Protein AF-A0A6A4ZE75-F1 (afdb_monomer_lite)

pLDDT: mean 95.1, std 6.64, range [57.0, 98.88]

Organism: Aphanomyces astaci (NCBI:txid112090)

Foldseek 3Di:
DCVVVVPAADEQFAAQPPWDWFAAPNDIDTWTADGSFAPQVCVVPNDDDPDPQRYEYAYEDEFCQAPDIQQQAPGRVVVLHGDDLVSNLRRLLRVSCRRPLVCQPPRHAYEHNEYAHDAPQAPRPVSSRNSSRLSVLVNCLVSQGPYYQYPPQDQLDWTQDRNNDGDTDGGHQAHPVSPHGPVRVVVSCCSNVSRPPDDPDDPPDPPDD

Structure (mmCIF, N/CA/C/O backbone):
data_AF-A0A6A4ZE75-F1
#
_entry.id   AF-A0A6A4ZE75-F1
#
loop_
_atom_site.group_PDB
_atom_site.id
_atom_site.type_symbol
_atom_site.label_atom_id
_atom_site.label_alt_id
_atom_site.label_comp_id
_atom_site.label_asym_id
_atom_site.label_entity_id
_atom_site.label_seq_id
_atom_site.pdbx_PDB_ins_code
_atom_site.Cartn_x
_atom_site.Cartn_y
_atom_site.Cartn_z
_atom_site.occupancy
_atom_site.B_iso_or_equiv
_atom_site.auth_seq_id
_atom_site.auth_comp_id
_atom_site.auth_asym_id
_atom_site.auth_atom_id
_atom_site.pdbx_PDB_model_num
ATOM 1 N N . MET A 1 1 ? -25.696 -3.265 11.794 1.00 80.19 1 MET A N 1
ATOM 2 C CA . MET A 1 1 ? -24.635 -4.294 11.872 1.00 80.19 1 MET A CA 1
ATOM 3 C C . MET A 1 1 ? -24.531 -4.848 13.290 1.00 80.19 1 MET A C 1
ATOM 5 O O . MET A 1 1 ? -25.034 -5.938 13.516 1.00 80.19 1 MET A O 1
ATOM 9 N N . LEU A 1 2 ? -24.019 -4.087 14.264 1.00 89.19 2 LEU A N 1
ATOM 10 C CA . LEU A 1 2 ? -23.781 -4.592 15.630 1.00 89.19 2 LEU A CA 1
ATOM 11 C C . LEU A 1 2 ? -25.046 -4.960 16.428 1.00 89.19 2 LEU A C 1
ATOM 13 O O . LEU A 1 2 ? -24.971 -5.808 17.308 1.00 89.19 2 LEU A O 1
ATOM 17 N N . SER A 1 3 ? -26.208 -4.377 16.108 1.00 89.56 3 SER A N 1
ATOM 18 C CA . SER A 1 3 ? -27.494 -4.756 16.720 1.00 89.56 3 SER A CA 1
ATOM 19 C C . SER A 1 3 ? -27.961 -6.168 16.350 1.00 89.56 3 SER A C 1
ATOM 21 O O . SER A 1 3 ? -28.741 -6.759 17.086 1.00 89.56 3 SER A O 1
ATOM 23 N N . VAL A 1 4 ? -27.491 -6.702 15.218 1.00 92.50 4 VAL A N 1
ATOM 24 C CA . VAL A 1 4 ? -27.825 -8.047 14.721 1.00 92.50 4 VAL A CA 1
ATOM 25 C C . VAL A 1 4 ? -26.650 -9.003 14.936 1.00 92.50 4 VAL A C 1
ATOM 27 O O . VAL A 1 4 ? -26.841 -10.131 15.377 1.00 92.50 4 VAL A O 1
ATOM 30 N N . CYS A 1 5 ? -25.425 -8.533 14.686 1.00 93.06 5 CYS A N 1
ATOM 31 C CA . CYS A 1 5 ? -24.188 -9.299 14.818 1.00 93.06 5 CYS A CA 1
ATOM 32 C C . CYS A 1 5 ? -23.261 -8.648 15.861 1.00 93.06 5 CYS A C 1
ATOM 34 O O . CYS A 1 5 ? -22.268 -8.017 15.493 1.00 93.06 5 CYS A O 1
ATOM 36 N N . PRO A 1 6 ? -23.533 -8.794 17.170 1.00 91.50 6 PRO A N 1
ATOM 37 C CA . PRO A 1 6 ? -22.765 -8.113 18.216 1.00 91.50 6 PRO A CA 1
ATOM 38 C C . PRO A 1 6 ? -21.314 -8.600 18.327 1.00 91.50 6 PRO A C 1
ATOM 40 O O . PRO A 1 6 ? -20.489 -7.938 18.953 1.00 91.50 6 PRO A O 1
ATOM 43 N N . GLN A 1 7 ? -20.974 -9.742 17.723 1.00 94.00 7 GLN A N 1
ATOM 44 C CA . GLN A 1 7 ? -19.611 -10.281 17.699 1.00 94.00 7 GLN A CA 1
ATOM 45 C C . GLN A 1 7 ? -18.737 -9.679 16.591 1.00 94.00 7 GLN A C 1
ATOM 47 O O . GLN A 1 7 ? -17.518 -9.762 16.678 1.00 94.00 7 GLN A O 1
ATOM 52 N N . TRP A 1 8 ? -19.324 -9.029 15.584 1.00 95.25 8 TRP A N 1
ATOM 53 C CA . TRP A 1 8 ? -18.558 -8.429 14.491 1.00 95.25 8 TRP A CA 1
ATOM 54 C C . TRP A 1 8 ? -17.779 -7.194 14.941 1.00 95.25 8 TRP A C 1
ATOM 56 O O . TRP A 1 8 ? -18.054 -6.617 15.996 1.00 95.25 8 TRP A O 1
ATOM 66 N N . VAL A 1 9 ? -16.818 -6.797 14.114 1.00 95.31 9 VAL A N 1
ATOM 67 C CA . VAL A 1 9 ? -16.105 -5.517 14.168 1.00 95.31 9 VAL A CA 1
ATOM 68 C C . VAL A 1 9 ? -16.349 -4.773 12.854 1.00 95.31 9 VAL A C 1
ATOM 70 O O . VAL A 1 9 ? -16.619 -5.395 11.827 1.00 95.31 9 VAL A O 1
ATOM 73 N N . GLY A 1 10 ? -16.314 -3.445 12.887 1.00 96.00 10 GLY A N 1
ATOM 74 C CA . GLY A 1 10 ? -16.427 -2.602 11.703 1.00 96.00 10 GLY A CA 1
ATOM 75 C C . GLY A 1 10 ? -15.047 -2.208 11.198 1.00 96.00 10 GLY A C 1
ATOM 76 O O . GLY A 1 10 ? -14.319 -1.516 11.907 1.00 96.00 10 GLY A O 1
ATOM 77 N N . PHE A 1 11 ? -14.723 -2.636 9.981 1.00 97.50 11 PHE A N 1
ATOM 78 C CA . PHE A 1 11 ? -13.571 -2.154 9.228 1.00 97.50 11 PHE A CA 1
ATOM 79 C C . PHE A 1 11 ? -13.977 -0.872 8.503 1.00 97.50 11 PHE A C 1
ATOM 81 O O . PHE A 1 11 ? -14.991 -0.855 7.804 1.00 97.50 11 PHE A O 1
ATOM 88 N N . VAL A 1 12 ? -13.232 0.206 8.728 1.00 97.62 12 VAL A N 1
ATOM 89 C CA . VAL A 1 12 ? -13.529 1.529 8.179 1.00 97.62 12 VAL A CA 1
ATOM 90 C C . VAL A 1 12 ? -12.346 2.017 7.361 1.00 97.62 12 VAL A C 1
ATOM 92 O O . VAL A 1 12 ? -11.283 2.326 7.902 1.00 97.62 12 VAL A O 1
ATOM 95 N N . GLU A 1 13 ? -12.551 2.069 6.054 1.00 98.44 13 GLU A N 1
ATOM 96 C CA . GLU A 1 13 ? -11.605 2.615 5.089 1.00 98.44 13 GLU A CA 1
ATOM 97 C C . GLU A 1 13 ? -11.571 4.149 5.128 1.00 98.44 13 GLU A C 1
ATOM 99 O O . GLU A 1 13 ? -12.438 4.817 5.701 1.00 98.44 13 GLU A O 1
ATOM 104 N N . GLY A 1 14 ? -10.549 4.713 4.492 1.00 97.38 14 GLY A N 1
ATOM 105 C CA . GLY A 1 14 ? -10.464 6.135 4.198 1.00 97.38 14 GLY A CA 1
ATOM 106 C C . GLY A 1 14 ? -11.184 6.534 2.911 1.00 97.38 14 GLY A C 1
ATOM 107 O O . GLY A 1 14 ? -11.806 5.737 2.214 1.00 97.38 14 GLY A O 1
ATOM 108 N N . ILE A 1 15 ? -11.052 7.805 2.551 1.00 95.62 15 ILE A N 1
ATOM 109 C CA . ILE A 1 15 ? -11.576 8.368 1.301 1.00 95.62 15 ILE A CA 1
ATOM 110 C C . ILE A 1 15 ? -10.441 8.966 0.469 1.00 95.62 15 ILE A C 1
ATOM 112 O O . ILE A 1 15 ? -9.408 9.352 1.003 1.00 95.62 15 ILE A O 1
ATOM 116 N N . ASN A 1 16 ? -10.621 9.104 -0.848 1.00 93.69 16 ASN A N 1
ATOM 117 C CA . ASN A 1 16 ? -9.638 9.826 -1.666 1.00 93.69 16 ASN A CA 1
ATOM 118 C C . ASN A 1 16 ? -9.572 11.313 -1.267 1.00 93.69 16 ASN A C 1
ATOM 120 O O . ASN A 1 16 ? -8.497 11.849 -1.021 1.00 93.69 16 ASN A O 1
ATOM 124 N N . GLY A 1 17 ? -10.733 11.968 -1.160 1.00 79.94 17 GLY A N 1
ATOM 125 C CA . GLY A 1 17 ? -10.847 13.331 -0.632 1.00 79.94 17 GLY A CA 1
ATOM 126 C C . GLY A 1 17 ? -10.176 14.432 -1.468 1.00 79.94 17 GLY A C 1
ATOM 127 O O . GLY A 1 17 ? -10.114 15.565 -1.000 1.00 79.94 17 GLY A O 1
ATOM 128 N N . GLY A 1 18 ? -9.692 14.137 -2.682 1.00 88.75 18 GLY A N 1
ATOM 129 C CA . GLY A 1 18 ? -9.012 15.106 -3.546 1.00 88.75 18 GLY A CA 1
ATOM 130 C C . GLY A 1 18 ? -7.568 15.419 -3.117 1.00 88.75 18 GLY A C 1
ATOM 131 O O . GLY A 1 18 ? -6.972 14.652 -2.356 1.00 88.75 18 GLY A O 1
ATOM 132 N N . PRO A 1 19 ? -6.986 16.529 -3.616 1.00 92.75 19 PRO A N 1
ATOM 133 C CA . PRO A 1 19 ? -5.622 16.923 -3.282 1.00 92.75 19 PRO A CA 1
ATOM 134 C C . PRO A 1 19 ? -5.470 17.190 -1.782 1.00 92.75 19 PRO A C 1
ATOM 136 O O . PRO A 1 19 ? -6.246 17.939 -1.193 1.00 92.75 19 PRO A O 1
ATOM 139 N N . GLN A 1 20 ? -4.435 16.611 -1.190 1.00 95.38 20 GLN A N 1
ATOM 140 C CA . GLN A 1 20 ? -4.024 16.795 0.195 1.00 95.38 20 GLN A CA 1
ATOM 141 C C . GLN A 1 20 ? -2.636 17.420 0.255 1.00 95.38 20 GLN A C 1
ATOM 143 O O . GLN A 1 20 ? -1.852 17.308 -0.688 1.00 95.38 20 GLN A O 1
ATOM 148 N N . THR A 1 21 ? -2.319 18.021 1.401 1.00 95.44 21 THR A N 1
ATOM 149 C CA . THR A 1 21 ? -0.970 18.495 1.715 1.00 95.44 21 THR A CA 1
ATOM 150 C C . THR A 1 21 ? -0.411 17.708 2.893 1.00 95.44 21 THR A C 1
ATOM 152 O O . THR A 1 21 ? -1.128 17.426 3.851 1.00 95.44 21 THR A O 1
ATOM 155 N N . GLY A 1 22 ? 0.874 17.369 2.857 1.00 95.38 22 GLY A N 1
ATOM 156 C CA . GLY A 1 22 ? 1.546 16.702 3.972 1.00 95.38 22 GLY A CA 1
ATOM 157 C C . GLY A 1 22 ? 3.058 16.823 3.897 1.00 95.38 22 GLY A C 1
ATOM 158 O O . GLY A 1 22 ? 3.612 17.211 2.866 1.00 95.38 22 GLY A O 1
ATOM 159 N N . ILE A 1 23 ? 3.716 16.515 5.014 1.00 97.81 23 ILE A N 1
ATOM 160 C CA . ILE A 1 23 ? 5.173 16.525 5.109 1.00 97.81 23 ILE A CA 1
ATOM 161 C C . ILE A 1 23 ? 5.697 15.124 4.804 1.00 97.81 23 ILE A C 1
ATOM 163 O O . ILE A 1 23 ? 5.344 14.178 5.499 1.00 97.81 23 ILE A O 1
ATOM 167 N N . ILE A 1 24 ? 6.516 15.002 3.761 1.00 98.00 24 ILE A N 1
ATOM 168 C CA . ILE A 1 24 ? 7.127 13.745 3.310 1.00 98.00 24 ILE A CA 1
ATOM 169 C C . ILE A 1 24 ? 8.605 14.027 3.013 1.00 98.00 24 ILE A C 1
ATOM 171 O O . ILE A 1 24 ? 8.907 14.932 2.228 1.00 98.00 24 ILE A O 1
ATOM 175 N N . ASP A 1 25 ? 9.533 13.291 3.639 1.00 97.50 25 ASP A N 1
ATOM 176 C CA . ASP A 1 25 ? 10.990 13.498 3.498 1.00 97.50 25 ASP A CA 1
ATOM 177 C C . ASP A 1 25 ? 11.383 14.960 3.794 1.00 97.50 25 ASP A C 1
ATOM 179 O O . ASP A 1 25 ? 12.060 15.639 3.019 1.00 97.50 25 ASP A O 1
ATOM 183 N N . GLY A 1 26 ? 10.843 15.483 4.904 1.00 97.25 26 GLY A N 1
ATOM 184 C CA . GLY A 1 26 ? 11.112 16.833 5.415 1.00 97.25 26 GLY A CA 1
ATOM 185 C C . GLY A 1 26 ? 10.584 17.989 4.555 1.00 97.25 26 GLY A C 1
ATOM 186 O O . GLY A 1 26 ? 10.914 19.145 4.822 1.00 97.25 26 GLY A O 1
ATOM 187 N N . LYS A 1 27 ? 9.780 17.714 3.522 1.00 96.50 27 LYS A N 1
ATOM 188 C CA . LYS A 1 27 ? 9.263 18.720 2.580 1.00 96.50 27 LYS A CA 1
ATOM 189 C C . LYS A 1 27 ? 7.744 18.691 2.524 1.00 96.50 27 LYS A C 1
ATOM 191 O O . LYS A 1 27 ? 7.142 17.655 2.766 1.00 96.50 27 LYS A O 1
ATOM 196 N N . SER A 1 28 ? 7.132 19.823 2.180 1.00 96.94 28 SER A N 1
ATOM 197 C CA . SER A 1 28 ? 5.694 19.895 1.905 1.00 96.94 28 SER A CA 1
ATOM 198 C C . SER A 1 28 ? 5.394 19.375 0.501 1.00 96.94 28 SER A C 1
ATOM 200 O O . SER A 1 28 ? 6.039 19.792 -0.463 1.00 96.94 28 SER A O 1
ATOM 202 N N . TRP A 1 29 ? 4.410 18.487 0.393 1.00 96.06 29 TRP A N 1
ATOM 203 C CA . TRP A 1 29 ? 3.944 17.901 -0.860 1.00 96.06 29 TRP A CA 1
ATOM 204 C C . TRP A 1 29 ? 2.452 18.110 -1.026 1.00 96.06 29 TRP A C 1
ATOM 206 O O . TRP A 1 29 ? 1.710 18.009 -0.053 1.00 96.06 29 TRP A O 1
ATOM 216 N N . VAL A 1 30 ? 2.026 18.305 -2.275 1.00 95.69 30 VAL A N 1
ATOM 217 C CA . VAL A 1 30 ? 0.636 18.093 -2.684 1.00 95.69 30 VAL A CA 1
ATOM 218 C C . VAL A 1 30 ? 0.542 16.695 -3.281 1.00 95.69 30 VAL A C 1
ATOM 220 O O . VAL A 1 30 ? 1.286 16.375 -4.208 1.00 95.69 30 VAL A O 1
ATOM 223 N N . TYR A 1 31 ? -0.346 15.865 -2.748 1.00 94.75 31 TYR A N 1
ATOM 224 C CA . TYR A 1 31 ? -0.542 14.482 -3.178 1.00 94.75 31 TYR A CA 1
ATOM 225 C C . TYR A 1 31 ? -2.027 14.115 -3.166 1.00 94.75 31 TYR A C 1
ATOM 227 O O . TYR A 1 31 ? -2.853 14.861 -2.650 1.00 94.75 31 TYR A O 1
ATOM 235 N N . TYR A 1 32 ? -2.377 12.962 -3.727 1.00 94.81 32 TYR A N 1
ATOM 236 C CA . TYR A 1 32 ? -3.724 12.404 -3.617 1.00 94.81 32 TYR A CA 1
ATOM 237 C C . TYR A 1 32 ? -3.684 11.172 -2.727 1.00 94.81 32 TYR A C 1
ATOM 239 O O . TYR A 1 32 ? -2.778 10.349 -2.858 1.00 94.81 32 TYR A O 1
ATOM 247 N N . ASN A 1 33 ? -4.668 11.026 -1.840 1.00 97.50 33 ASN A N 1
ATOM 248 C CA . ASN A 1 33 ? -4.820 9.774 -1.110 1.00 97.50 33 ASN A CA 1
ATOM 249 C C . ASN A 1 33 ? -5.132 8.639 -2.088 1.00 97.50 33 ASN A C 1
ATOM 251 O O . ASN A 1 33 ? -5.817 8.833 -3.097 1.00 97.50 33 ASN A O 1
ATOM 255 N N . TRP A 1 34 ? -4.733 7.425 -1.738 1.00 98.12 34 TRP A N 1
ATOM 256 C CA . TRP A 1 34 ? -5.309 6.243 -2.364 1.00 98.12 34 TRP A CA 1
ATOM 257 C C . TRP A 1 34 ? -6.820 6.192 -2.110 1.00 98.12 34 TRP A C 1
ATOM 259 O O . TRP A 1 34 ? -7.321 6.729 -1.115 1.00 98.12 34 TRP A O 1
ATOM 269 N N . TRP A 1 35 ? -7.571 5.570 -3.017 1.00 97.81 35 TRP A N 1
ATOM 270 C CA . TRP A 1 35 ? -8.959 5.211 -2.718 1.00 97.81 35 TRP A CA 1
ATOM 271 C C . TRP A 1 35 ? -8.943 4.244 -1.535 1.00 97.81 35 TRP A C 1
ATOM 273 O O . TRP A 1 35 ? -8.129 3.330 -1.532 1.00 97.81 35 TRP A O 1
ATOM 283 N N . GLY A 1 36 ? -9.741 4.515 -0.502 1.00 97.69 36 GLY A N 1
ATOM 284 C CA . GLY A 1 36 ? -9.648 3.795 0.770 1.00 97.69 36 GLY A CA 1
ATOM 285 C C . GLY A 1 36 ? -8.525 4.276 1.703 1.00 97.69 36 GLY A C 1
ATOM 286 O O . GLY A 1 36 ? -8.433 3.805 2.827 1.00 97.69 36 GLY A O 1
ATOM 287 N N . GLY A 1 37 ? -7.662 5.217 1.298 1.00 97.62 37 GLY A N 1
ATOM 288 C CA . GLY A 1 37 ? -6.460 5.595 2.060 1.00 97.62 37 GLY A CA 1
ATOM 289 C C . GLY A 1 37 ? -6.587 6.831 2.959 1.00 97.62 37 GLY A C 1
ATOM 290 O O . GLY A 1 37 ? -5.922 6.909 3.983 1.00 97.62 37 GLY A O 1
ATOM 291 N N . GLY A 1 38 ? -7.411 7.824 2.619 1.00 97.31 38 GLY A N 1
ATOM 292 C CA . GLY A 1 38 ? -7.421 9.098 3.353 1.00 97.31 38 GLY A CA 1
ATOM 293 C C . GLY A 1 38 ? -8.217 9.049 4.653 1.00 97.31 38 GLY A C 1
ATOM 294 O O . GLY A 1 38 ? -9.448 9.088 4.622 1.00 97.31 38 GLY A O 1
ATOM 295 N N . LEU A 1 39 ? -7.520 9.010 5.791 1.00 97.12 39 LEU A N 1
ATOM 296 C CA . LEU A 1 39 ? -8.105 9.009 7.137 1.00 97.12 39 LEU A CA 1
ATOM 297 C C . LEU A 1 39 ? -7.741 10.260 7.951 1.00 97.12 39 LEU A C 1
ATOM 299 O O . LEU A 1 39 ? -8.001 10.304 9.150 1.00 97.12 39 LEU A O 1
ATOM 303 N N . GLN A 1 40 ? -7.208 11.314 7.326 1.00 95.06 40 GLN A N 1
ATOM 304 C CA . GLN A 1 40 ? -6.814 12.560 8.003 1.00 95.06 40 GLN A CA 1
ATOM 305 C C . GLN A 1 40 ? -7.940 13.168 8.856 1.00 95.06 40 GLN A C 1
ATOM 307 O O . GLN A 1 40 ? -7.694 13.666 9.952 1.00 95.06 40 GLN A O 1
ATOM 312 N N . GLY A 1 41 ? -9.193 13.077 8.395 1.00 94.12 41 GLY A N 1
ATOM 313 C CA . GLY A 1 41 ? -10.359 13.556 9.147 1.00 94.12 41 GLY A CA 1
ATOM 314 C C . GLY A 1 41 ? -10.579 12.835 10.483 1.00 94.12 41 GLY A C 1
ATOM 315 O O . GLY A 1 41 ? -11.091 13.439 11.423 1.00 94.12 41 GLY A O 1
ATOM 316 N N . ALA A 1 42 ? -10.131 11.583 10.611 1.00 94.69 42 ALA A N 1
ATOM 317 C CA . ALA A 1 42 ? -10.230 10.822 11.854 1.00 94.69 42 ALA A CA 1
ATOM 318 C C . ALA A 1 42 ? -9.318 11.366 12.967 1.00 94.69 42 ALA A C 1
ATOM 320 O O . ALA A 1 42 ? -9.556 11.069 14.134 1.00 94.69 42 ALA A O 1
ATOM 321 N N . ALA A 1 43 ? -8.321 12.201 12.634 1.00 90.75 43 ALA A N 1
ATOM 322 C CA . ALA A 1 43 ? -7.491 12.891 13.624 1.00 90.75 43 ALA A CA 1
ATOM 323 C C . ALA A 1 43 ? -8.295 13.882 14.480 1.00 90.75 43 ALA A C 1
ATOM 325 O O . ALA A 1 43 ? -7.971 14.104 15.643 1.00 90.75 43 ALA A O 1
ATOM 326 N N . THR A 1 44 ? -9.325 14.505 13.899 1.00 92.00 44 THR A N 1
ATOM 327 C CA . THR A 1 44 ? -10.150 15.522 14.572 1.00 92.00 44 THR A CA 1
ATOM 328 C C . THR A 1 44 ? -11.555 15.025 14.879 1.00 92.00 44 THR A C 1
ATOM 330 O O . THR A 1 44 ? -12.187 15.507 15.817 1.00 92.00 44 THR A O 1
ATOM 333 N N . LYS A 1 45 ? -12.049 14.057 14.104 1.00 93.19 45 LYS A N 1
ATOM 334 C CA . LYS A 1 45 ? -13.354 13.433 14.288 1.00 93.19 45 LYS A CA 1
ATOM 335 C C . LYS A 1 45 ? -13.247 11.933 14.038 1.00 93.19 45 LYS A C 1
ATOM 337 O O . LYS A 1 45 ? -13.494 11.459 12.929 1.00 93.19 45 LYS A O 1
ATOM 342 N N . ALA A 1 46 ? -12.863 11.202 15.081 1.00 90.62 46 ALA A N 1
ATOM 343 C CA . ALA A 1 46 ? -12.793 9.749 15.045 1.00 90.62 46 ALA A CA 1
ATOM 344 C C . ALA A 1 46 ? -14.166 9.134 14.735 1.00 90.62 46 ALA A C 1
ATOM 346 O O . ALA A 1 46 ? -15.217 9.692 15.062 1.00 90.62 46 ALA A O 1
ATOM 347 N N . VAL A 1 47 ? -14.152 7.968 14.094 1.00 92.31 47 VAL A N 1
ATOM 348 C CA . VAL A 1 47 ? -15.360 7.162 13.924 1.00 92.31 47 VAL A CA 1
ATOM 349 C C . VAL A 1 47 ? -15.712 6.537 15.266 1.00 92.31 47 VAL A C 1
ATOM 351 O O . VAL A 1 47 ? -14.845 6.018 15.961 1.00 92.31 47 VAL A O 1
ATOM 354 N N . GLU A 1 48 ? -16.988 6.567 15.629 1.00 90.25 48 GLU A N 1
ATOM 355 C CA . GLU A 1 48 ? -17.466 6.015 16.891 1.00 90.25 48 GLU A CA 1
ATOM 356 C C . GLU A 1 48 ? -18.575 5.000 16.630 1.00 90.25 48 GLU A C 1
ATOM 358 O O . GLU A 1 48 ? -19.489 5.220 15.830 1.00 90.25 48 GLU A O 1
ATOM 363 N N . PHE A 1 49 ? -18.499 3.873 17.330 1.00 90.62 49 PHE A N 1
ATOM 364 C CA . PHE A 1 49 ? -19.589 2.915 17.417 1.00 90.62 49 PHE A CA 1
ATOM 365 C C . PHE A 1 49 ? -20.178 2.955 18.822 1.00 90.62 49 PHE A C 1
ATOM 367 O O . PHE A 1 49 ? -19.456 3.084 19.805 1.00 90.62 49 PHE A O 1
ATOM 374 N N . ASN A 1 50 ? -21.491 2.738 18.928 1.00 89.69 50 ASN A N 1
ATOM 375 C CA . ASN A 1 50 ? -22.198 2.694 20.216 1.00 89.69 50 ASN A CA 1
ATOM 376 C C . ASN A 1 50 ? -21.757 1.528 21.125 1.00 89.69 50 ASN A C 1
ATOM 378 O O . ASN A 1 50 ? -22.197 1.438 22.267 1.00 89.69 50 ASN A O 1
ATOM 382 N N . VAL A 1 51 ? -20.934 0.608 20.611 1.00 90.38 51 VAL A N 1
ATOM 383 C CA . VAL A 1 51 ? -20.331 -0.491 21.368 1.00 90.38 51 VAL A CA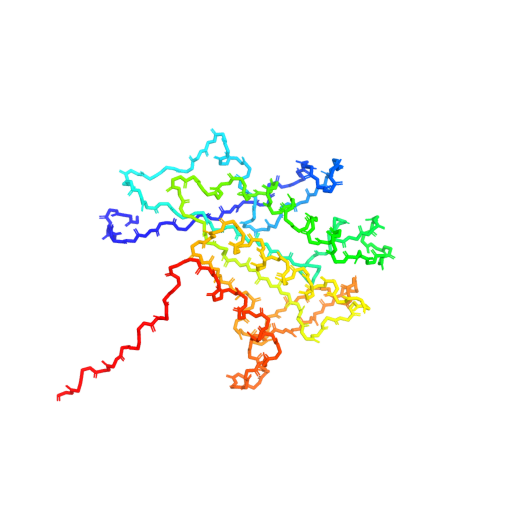 1
ATOM 384 C C . VAL A 1 51 ? -18.812 -0.293 21.339 1.00 90.38 51 VAL A C 1
ATOM 386 O O . VAL A 1 51 ? -18.251 -0.189 20.242 1.00 90.38 51 VAL A O 1
ATOM 389 N N . PRO A 1 52 ? -18.138 -0.257 22.502 1.00 90.06 52 PRO A N 1
ATOM 390 C CA . PRO A 1 52 ? -16.698 -0.042 22.566 1.00 90.06 52 PRO A CA 1
ATOM 391 C C . PRO A 1 52 ? -15.921 -1.189 21.904 1.00 90.06 52 PRO A C 1
ATOM 393 O O . PRO A 1 52 ? -16.411 -2.315 21.795 1.00 90.06 52 PRO A O 1
ATOM 396 N N . HIS A 1 53 ? -14.690 -0.899 21.476 1.00 91.38 53 HIS A N 1
ATOM 397 C CA . HIS A 1 53 ? -13.748 -1.872 20.895 1.00 91.38 53 HIS A CA 1
ATOM 398 C C . HIS A 1 53 ? -14.260 -2.592 19.635 1.00 91.38 53 HIS A C 1
ATOM 400 O O . HIS A 1 53 ? -13.894 -3.735 19.361 1.00 91.38 53 HIS A O 1
ATOM 406 N N . LYS A 1 54 ? -15.125 -1.929 18.857 1.00 94.62 54 LYS A N 1
ATOM 407 C CA . LYS A 1 54 ? -15.655 -2.457 17.590 1.00 94.62 54 LYS A CA 1
ATOM 408 C C . LYS A 1 54 ? -15.059 -1.826 16.340 1.00 94.62 54 LYS A C 1
ATOM 410 O O . LYS A 1 54 ? -15.404 -2.266 15.249 1.00 94.62 54 LYS A O 1
ATOM 415 N N . LEU A 1 55 ? -14.205 -0.817 16.483 1.00 95.50 55 LEU A N 1
ATOM 416 C CA . LEU A 1 55 ? -13.609 -0.098 15.364 1.00 95.50 55 LEU A CA 1
ATOM 417 C C . LEU A 1 55 ? -12.254 -0.679 14.970 1.00 95.50 55 LEU A C 1
ATOM 419 O O . LEU A 1 55 ? -11.369 -0.838 15.812 1.00 95.50 55 LEU A O 1
ATOM 423 N N . VAL A 1 56 ? -12.099 -0.917 13.671 1.00 97.06 56 VAL A N 1
ATOM 424 C CA . VAL A 1 56 ? -10.826 -1.172 13.006 1.00 97.06 56 VAL A CA 1
ATOM 425 C C . VAL A 1 56 ? -10.702 -0.172 11.863 1.00 97.06 56 VAL A C 1
ATOM 427 O O . VAL A 1 56 ? -11.563 -0.133 10.986 1.00 97.06 56 VAL A O 1
ATOM 430 N N . TYR A 1 57 ? -9.649 0.637 11.851 1.00 98.19 57 TYR A N 1
ATOM 431 C CA . TYR A 1 57 ? -9.327 1.440 10.673 1.00 98.19 57 TYR A CA 1
ATOM 432 C C . TYR A 1 57 ? -8.604 0.564 9.656 1.00 98.19 57 TYR A C 1
ATOM 434 O O . TYR A 1 57 ? -7.670 -0.164 10.011 1.00 98.19 57 TYR A O 1
ATOM 442 N N . SER A 1 58 ? -9.042 0.634 8.399 1.00 98.50 58 SER A N 1
ATOM 443 C CA . SER A 1 58 ? -8.526 -0.221 7.338 1.00 98.50 58 SER A CA 1
ATOM 444 C C . SER A 1 58 ? -8.152 0.547 6.076 1.00 98.50 58 SER A C 1
ATOM 446 O O . SER A 1 58 ? -8.857 0.473 5.079 1.00 98.50 58 SER A O 1
ATOM 448 N N . PRO A 1 59 ? -7.070 1.345 6.111 1.00 98.56 59 PRO A N 1
ATOM 449 C CA . PRO A 1 59 ? -6.671 2.130 4.955 1.00 98.56 59 PRO A CA 1
ATOM 450 C C . PRO A 1 59 ? -6.114 1.251 3.834 1.00 98.56 59 PRO A C 1
ATOM 452 O O . PRO A 1 59 ? -5.591 0.168 4.098 1.00 98.56 59 PRO A O 1
ATOM 455 N N . HIS A 1 60 ? -6.162 1.752 2.602 1.00 98.75 60 HIS A N 1
ATOM 456 C CA . HIS A 1 60 ? -5.450 1.176 1.458 1.00 98.75 60 HIS A CA 1
ATOM 457 C C . HIS A 1 60 ? -4.191 1.993 1.146 1.00 98.75 60 HIS A C 1
ATOM 459 O O . HIS A 1 60 ? -4.180 3.222 1.289 1.00 98.75 60 HIS A O 1
ATOM 465 N N . TYR A 1 61 ? -3.131 1.329 0.684 1.00 98.75 61 TYR A N 1
ATOM 466 C CA . TYR A 1 61 ? -1.919 1.994 0.212 1.00 98.75 61 TYR A CA 1
ATOM 467 C C . TYR A 1 61 ? -1.241 1.204 -0.904 1.00 98.75 61 TYR A C 1
ATOM 469 O O . TYR A 1 61 ? -0.932 0.027 -0.752 1.00 98.75 61 TYR A O 1
ATOM 477 N N . TYR A 1 62 ? -0.942 1.870 -2.014 1.00 98.62 62 TYR A N 1
ATOM 478 C CA . TYR A 1 62 ? -0.450 1.219 -3.225 1.00 98.62 62 TYR A CA 1
ATOM 479 C C . TYR A 1 62 ? 0.898 1.767 -3.702 1.00 98.62 62 TYR A C 1
ATOM 481 O O . TYR A 1 62 ? 1.531 2.616 -3.075 1.00 98.62 62 TYR A O 1
ATOM 489 N N . THR A 1 63 ? 1.354 1.216 -4.820 1.00 98.69 63 THR A N 1
ATOM 490 C CA . THR A 1 63 ? 2.631 1.496 -5.477 1.00 98.69 63 THR A CA 1
ATOM 491 C C . THR A 1 63 ? 2.411 2.226 -6.806 1.00 98.69 63 THR A C 1
ATOM 493 O O . THR A 1 63 ? 1.270 2.391 -7.252 1.00 98.69 63 THR A O 1
ATOM 496 N N . THR A 1 64 ? 3.498 2.604 -7.491 1.00 98.44 64 THR A N 1
ATOM 497 C CA . THR A 1 64 ? 3.441 3.156 -8.859 1.00 98.44 64 THR A CA 1
ATOM 498 C C . THR A 1 64 ? 2.592 2.306 -9.803 1.00 98.44 64 THR A C 1
ATOM 500 O O . THR A 1 64 ? 1.906 2.878 -10.644 1.00 98.44 64 THR A O 1
ATOM 503 N N . ALA A 1 65 ? 2.591 0.976 -9.653 1.00 98.62 65 ALA A N 1
ATOM 504 C CA . ALA A 1 65 ? 1.855 0.080 -10.541 1.00 98.62 65 ALA A CA 1
ATOM 505 C C . ALA A 1 65 ? 0.353 0.403 -10.624 1.00 98.62 65 ALA A C 1
ATOM 507 O O . ALA A 1 65 ? -0.243 0.262 -11.690 1.00 98.62 65 ALA A O 1
ATOM 508 N N . VAL A 1 66 ? -0.253 0.890 -9.536 1.00 98.38 66 VAL A N 1
ATOM 509 C CA . VAL A 1 66 ? -1.644 1.374 -9.540 1.00 98.38 66 VAL A CA 1
ATOM 510 C C . VAL A 1 66 ? -1.720 2.801 -10.076 1.00 98.38 66 VAL A C 1
ATOM 512 O O . VAL A 1 66 ? -2.499 3.097 -10.979 1.00 98.38 66 VAL A O 1
ATOM 515 N N . SER A 1 67 ? -0.906 3.701 -9.525 1.00 97.38 67 SER A N 1
ATOM 516 C CA . SER A 1 67 ? -0.796 5.079 -10.002 1.00 97.38 67 SER A CA 1
ATOM 517 C C . SER A 1 67 ? 0.550 5.675 -9.586 1.00 97.38 67 SER A C 1
ATOM 519 O O . SER A 1 67 ? 0.865 5.675 -8.393 1.00 97.38 67 SER A O 1
ATOM 521 N N . PRO A 1 68 ? 1.332 6.262 -10.508 1.00 97.44 68 PRO A N 1
ATOM 522 C CA . PRO A 1 68 ? 2.536 6.994 -10.161 1.00 97.44 68 PRO A CA 1
ATOM 523 C C . PRO A 1 68 ? 2.209 8.182 -9.257 1.00 97.44 68 PRO A C 1
ATOM 525 O O . PRO A 1 68 ? 1.258 8.929 -9.499 1.00 97.44 68 PRO A O 1
ATOM 528 N N . GLN A 1 69 ? 3.022 8.366 -8.225 1.00 96.62 69 GLN A N 1
ATOM 529 C CA . GLN A 1 69 ? 2.948 9.496 -7.305 1.00 96.62 69 GLN A CA 1
ATOM 530 C C . GLN A 1 69 ? 4.336 10.127 -7.217 1.00 96.62 69 GLN A C 1
ATOM 532 O O . GLN A 1 69 ? 5.332 9.412 -7.105 1.00 96.62 69 GLN A O 1
ATOM 537 N N . ASP A 1 70 ? 4.419 11.461 -7.253 1.00 97.06 70 ASP A N 1
ATOM 538 C CA . ASP A 1 70 ? 5.710 12.169 -7.299 1.00 97.06 70 ASP A CA 1
ATOM 539 C C . ASP A 1 70 ? 6.608 11.826 -6.098 1.00 97.06 70 ASP A C 1
ATOM 541 O O . ASP A 1 70 ? 7.830 11.764 -6.222 1.00 97.06 70 ASP A O 1
ATOM 545 N N . TYR A 1 71 ? 6.021 11.542 -4.932 1.00 97.50 71 TYR A N 1
ATOM 546 C CA . TYR A 1 71 ? 6.795 11.200 -3.743 1.00 97.50 71 TYR A CA 1
ATOM 547 C C . TYR A 1 71 ? 7.554 9.865 -3.867 1.00 97.50 71 TYR A C 1
ATOM 549 O O . TYR A 1 71 ? 8.478 9.652 -3.090 1.00 97.50 71 TYR A O 1
ATOM 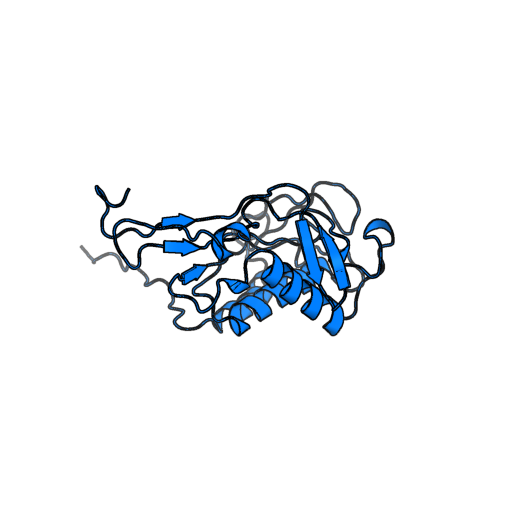557 N N . PHE A 1 72 ? 7.281 9.005 -4.853 1.00 98.19 72 PHE A N 1
ATOM 558 C CA . PHE A 1 72 ? 8.099 7.808 -5.108 1.00 98.19 72 PHE A CA 1
ATOM 559 C C . PHE A 1 72 ? 9.402 8.084 -5.880 1.00 98.19 72 PHE A C 1
ATOM 561 O O . PHE A 1 72 ? 10.253 7.201 -5.963 1.00 98.19 72 PHE A O 1
ATOM 568 N N . TYR A 1 73 ? 9.598 9.299 -6.406 1.00 98.38 73 TYR A N 1
ATOM 569 C CA . TYR A 1 73 ? 10.695 9.625 -7.326 1.00 98.38 73 TYR A CA 1
ATOM 570 C C . TYR A 1 73 ? 11.476 10.866 -6.898 1.00 98.38 73 TYR A C 1
ATOM 572 O O . TYR A 1 73 ? 10.987 11.718 -6.152 1.00 98.38 73 TYR A O 1
ATOM 580 N N . ASP A 1 74 ? 12.707 11.018 -7.382 1.00 97.38 74 ASP A N 1
ATOM 581 C CA . ASP A 1 74 ? 13.456 12.260 -7.195 1.00 97.38 74 ASP A CA 1
ATOM 582 C C . ASP A 1 74 ? 12.992 13.332 -8.190 1.00 97.38 74 ASP A C 1
ATOM 584 O O . ASP A 1 74 ? 13.539 13.505 -9.276 1.00 97.38 74 ASP A O 1
ATOM 588 N N . GLY A 1 75 ? 11.921 14.035 -7.822 1.00 95.00 75 GLY A N 1
ATOM 589 C CA . GLY A 1 75 ? 11.264 15.028 -8.666 1.00 95.00 75 GLY A CA 1
ATOM 590 C C . GLY A 1 75 ? 9.905 14.535 -9.151 1.00 95.00 75 GLY A C 1
ATOM 591 O O . GLY A 1 75 ? 9.175 13.885 -8.409 1.00 95.00 75 GLY A O 1
ATOM 592 N N . LYS A 1 76 ? 9.538 14.895 -10.382 1.00 96.06 76 LYS A N 1
ATOM 593 C CA . LYS A 1 76 ? 8.280 14.462 -10.999 1.00 96.06 76 LYS A CA 1
ATOM 594 C C . LYS A 1 76 ? 8.384 13.014 -11.461 1.00 96.06 76 LYS A C 1
ATOM 596 O O . LYS A 1 76 ? 9.399 12.648 -12.052 1.00 96.06 76 LYS A O 1
ATOM 601 N N . TRP A 1 77 ? 7.345 12.208 -11.237 1.00 96.81 77 TRP A N 1
ATOM 602 C CA . TRP A 1 77 ? 7.384 10.771 -11.553 1.00 96.81 77 TRP A CA 1
ATOM 603 C C . TRP A 1 77 ? 7.696 10.485 -13.027 1.00 96.81 77 TRP A C 1
ATOM 605 O O . TRP A 1 77 ? 8.366 9.506 -13.345 1.00 96.81 77 TRP A O 1
ATOM 615 N N . GLN A 1 78 ? 7.291 11.381 -13.932 1.00 97.31 78 GLN A N 1
ATOM 616 C CA . GLN A 1 78 ? 7.551 11.275 -15.370 1.00 97.31 78 GLN A CA 1
ATOM 617 C C . GLN A 1 78 ? 9.048 11.294 -15.716 1.00 97.31 78 GLN A C 1
ATOM 619 O O . GLN A 1 78 ? 9.425 10.841 -16.793 1.00 97.31 78 GLN A O 1
ATOM 624 N N . LEU A 1 79 ? 9.900 11.821 -14.829 1.00 97.19 79 LEU A N 1
ATOM 625 C CA . LEU A 1 79 ? 11.350 11.856 -15.026 1.00 97.19 79 LEU A CA 1
ATOM 626 C C . LEU A 1 79 ? 12.023 10.512 -14.723 1.00 97.19 79 LEU A C 1
ATOM 628 O O . LEU A 1 79 ? 13.181 10.339 -15.088 1.00 97.19 79 LEU A O 1
ATOM 632 N N . MET A 1 80 ? 11.326 9.572 -14.071 1.00 96.62 80 MET A N 1
ATOM 633 C CA . MET A 1 80 ? 11.834 8.224 -13.782 1.00 96.62 80 MET A CA 1
ATOM 634 C C . MET A 1 80 ? 13.165 8.176 -13.027 1.00 96.62 80 MET A C 1
ATOM 636 O O . MET A 1 80 ? 13.959 7.249 -13.186 1.00 96.62 80 MET A O 1
ATOM 640 N N . VAL A 1 81 ? 13.403 9.161 -12.164 1.00 98.38 81 VAL A N 1
ATOM 641 C CA . VAL A 1 81 ? 14.578 9.167 -11.293 1.00 98.38 81 VAL A CA 1
ATOM 642 C C . VAL A 1 81 ? 14.234 8.410 -10.015 1.00 98.38 81 VAL A C 1
ATOM 644 O O . VAL A 1 81 ? 13.563 8.936 -9.126 1.00 98.38 81 VAL A O 1
ATOM 647 N N . GLU A 1 82 ? 14.644 7.146 -9.947 1.00 98.69 82 GLU A N 1
ATOM 648 C CA . GLU A 1 82 ? 14.399 6.295 -8.784 1.00 98.69 82 GLU A CA 1
ATOM 649 C C . GLU A 1 82 ? 15.222 6.726 -7.565 1.00 98.69 82 GLU A C 1
ATOM 651 O O . GLU A 1 82 ? 16.370 7.158 -7.669 1.00 98.69 82 GLU A O 1
ATOM 656 N N . LEU A 1 83 ? 14.626 6.581 -6.383 1.00 98.69 83 LEU A N 1
ATOM 657 C CA . LEU A 1 83 ? 15.251 6.921 -5.109 1.00 98.69 83 LEU A CA 1
ATOM 658 C C . LEU A 1 83 ? 16.134 5.777 -4.583 1.00 98.69 83 LEU A C 1
ATOM 660 O O . LEU A 1 83 ? 15.896 4.597 -4.867 1.00 98.69 83 LEU A O 1
ATOM 664 N N . SER A 1 84 ? 17.110 6.126 -3.738 1.00 98.69 84 SER A N 1
ATOM 665 C CA . SER A 1 84 ? 17.793 5.154 -2.876 1.00 98.69 84 SER A CA 1
ATOM 666 C C . SER A 1 84 ? 16.820 4.538 -1.865 1.00 98.69 84 SER A C 1
ATOM 668 O O . SER A 1 84 ? 15.793 5.139 -1.544 1.00 98.69 84 SER A O 1
ATOM 670 N N . ASP A 1 85 ? 17.164 3.366 -1.329 1.00 98.81 85 ASP A N 1
ATOM 671 C CA . ASP A 1 85 ? 16.329 2.652 -0.352 1.00 98.81 85 ASP A CA 1
ATOM 672 C C . ASP A 1 85 ? 15.980 3.516 0.859 1.00 98.81 85 ASP A C 1
ATOM 674 O O . ASP A 1 85 ? 14.815 3.606 1.227 1.00 98.81 85 ASP A O 1
ATOM 678 N N . ASP A 1 86 ? 16.955 4.216 1.443 1.00 98.56 86 ASP A N 1
ATOM 679 C CA . ASP A 1 86 ? 16.718 5.041 2.633 1.00 98.56 86 ASP A CA 1
ATOM 680 C C . ASP A 1 86 ? 15.725 6.174 2.375 1.00 98.56 86 ASP A C 1
ATOM 682 O O . ASP A 1 86 ? 14.847 6.442 3.202 1.00 98.56 86 ASP A O 1
ATOM 686 N N . ARG A 1 87 ? 15.814 6.809 1.201 1.00 98.56 87 ARG A N 1
ATOM 687 C CA . ARG A 1 87 ? 14.885 7.874 0.819 1.00 98.56 87 ARG A CA 1
ATOM 688 C C . ARG A 1 87 ? 13.509 7.317 0.479 1.00 98.56 87 ARG A C 1
ATOM 690 O O . ARG A 1 87 ? 12.521 7.855 0.967 1.00 98.56 87 ARG A O 1
ATOM 697 N N . LEU A 1 88 ? 13.426 6.248 -0.317 1.00 98.88 88 LEU A N 1
ATOM 698 C CA . LEU A 1 88 ? 12.145 5.636 -0.674 1.00 98.88 88 LEU A CA 1
ATOM 699 C C . LEU A 1 88 ? 11.424 5.111 0.574 1.00 98.88 88 LEU A C 1
ATOM 701 O O . LEU A 1 88 ? 10.255 5.428 0.766 1.00 98.88 88 LEU A O 1
ATOM 705 N N . ARG A 1 89 ? 12.131 4.409 1.468 1.00 98.88 89 ARG A N 1
ATOM 706 C CA . ARG A 1 89 ? 11.603 3.927 2.752 1.00 98.88 89 ARG A CA 1
ATOM 707 C C . ARG A 1 89 ? 11.041 5.066 3.597 1.00 98.88 89 ARG A C 1
ATOM 709 O O . ARG A 1 89 ? 9.921 4.963 4.089 1.00 98.88 89 ARG A O 1
ATOM 716 N N . THR A 1 90 ? 11.793 6.161 3.729 1.00 98.75 90 THR A N 1
ATOM 717 C CA . THR A 1 90 ? 11.343 7.358 4.460 1.00 98.75 90 THR A CA 1
ATOM 718 C C . THR A 1 90 ? 10.072 7.929 3.838 1.00 98.75 90 THR A C 1
ATOM 720 O O . THR A 1 90 ? 9.100 8.178 4.542 1.00 98.75 90 THR A O 1
ATOM 723 N N . ARG A 1 91 ? 10.026 8.073 2.510 1.00 98.75 91 ARG A N 1
ATOM 724 C CA . ARG A 1 91 ? 8.860 8.645 1.828 1.00 98.75 91 ARG A CA 1
ATOM 725 C C . ARG A 1 91 ? 7.624 7.755 1.875 1.00 98.75 91 ARG A C 1
ATOM 727 O O . ARG A 1 91 ? 6.515 8.275 1.983 1.00 98.75 91 ARG A O 1
ATOM 734 N N . VAL A 1 92 ? 7.794 6.436 1.828 1.00 98.81 92 VAL A N 1
ATOM 735 C CA . VAL A 1 92 ? 6.700 5.480 2.046 1.00 98.81 92 VAL A CA 1
ATOM 736 C C . VAL A 1 92 ? 6.154 5.633 3.464 1.00 98.81 92 VAL A C 1
ATOM 738 O O . VAL A 1 92 ? 4.965 5.893 3.622 1.00 98.81 92 VAL A O 1
ATOM 741 N N . ALA A 1 93 ? 7.016 5.582 4.482 1.00 98.75 93 ALA A N 1
ATOM 742 C CA . ALA A 1 93 ? 6.601 5.726 5.875 1.00 98.75 93 ALA A CA 1
ATOM 743 C C . ALA A 1 93 ? 5.910 7.075 6.152 1.00 98.75 93 ALA A C 1
ATOM 745 O O . ALA A 1 93 ? 4.831 7.099 6.746 1.00 98.75 93 ALA A O 1
ATOM 746 N N . ASP A 1 94 ? 6.484 8.187 5.689 1.00 98.75 94 ASP A N 1
ATOM 747 C CA . ASP A 1 94 ? 5.934 9.527 5.915 1.00 98.75 94 ASP A CA 1
ATOM 748 C C . ASP A 1 94 ? 4.609 9.739 5.175 1.00 98.75 94 ASP A C 1
ATOM 750 O O . ASP A 1 94 ? 3.679 10.320 5.730 1.00 98.75 94 ASP A O 1
ATOM 754 N N . SER A 1 95 ? 4.486 9.258 3.933 1.00 98.56 95 SER A N 1
ATOM 755 C CA . SER A 1 95 ? 3.227 9.379 3.185 1.00 98.56 95 SER A CA 1
ATOM 756 C C . SER A 1 95 ? 2.124 8.512 3.792 1.00 98.56 95 SER A C 1
ATOM 758 O O . SER A 1 95 ? 1.004 8.993 3.947 1.00 98.56 95 SER A O 1
ATOM 760 N N . MET A 1 96 ? 2.433 7.286 4.234 1.00 98.56 96 MET A N 1
ATOM 761 C CA . MET A 1 96 ? 1.498 6.473 5.020 1.00 98.56 96 MET A CA 1
ATOM 762 C C . MET A 1 96 ? 1.092 7.196 6.307 1.00 98.56 96 MET A C 1
ATOM 764 O O . MET A 1 96 ? -0.095 7.266 6.626 1.00 98.56 96 MET A O 1
ATOM 768 N N . TYR A 1 97 ? 2.054 7.774 7.035 1.00 98.00 97 TYR A N 1
ATOM 769 C CA . TYR A 1 97 ? 1.781 8.542 8.248 1.00 98.00 97 TYR A CA 1
ATOM 770 C C . TYR A 1 97 ? 0.855 9.722 7.965 1.00 98.00 97 TYR A C 1
ATOM 772 O O . TYR A 1 97 ? -0.160 9.850 8.637 1.00 98.00 97 TYR A O 1
ATOM 780 N N . ALA A 1 98 ? 1.147 10.522 6.938 1.00 97.50 98 ALA A N 1
ATOM 781 C CA . ALA A 1 98 ? 0.345 11.677 6.550 1.00 97.50 98 ALA A CA 1
ATOM 782 C C . ALA A 1 98 ? -1.089 11.309 6.130 1.00 97.50 98 ALA A C 1
ATOM 784 O O . ALA A 1 98 ? -2.002 12.104 6.349 1.00 97.50 98 ALA A O 1
ATOM 785 N N . MET A 1 99 ? -1.299 10.126 5.540 1.00 98.06 99 MET A N 1
ATOM 786 C CA . MET A 1 99 ? -2.624 9.660 5.119 1.00 98.06 99 MET A CA 1
ATOM 787 C C . MET A 1 99 ? -3.449 9.077 6.275 1.00 98.06 99 MET A C 1
ATOM 789 O O . MET A 1 99 ? -4.640 9.368 6.393 1.00 98.06 99 MET A O 1
ATOM 793 N N . PHE A 1 100 ? -2.829 8.246 7.117 1.00 97.69 100 PHE A N 1
ATOM 794 C CA . PHE A 1 100 ? -3.539 7.450 8.128 1.00 97.69 100 PHE A CA 1
ATOM 795 C C . PHE A 1 100 ? -2.672 6.952 9.291 1.00 97.69 100 PHE A C 1
ATOM 797 O O . PHE A 1 100 ? -3.201 6.592 10.341 1.00 97.69 100 PHE A O 1
ATOM 804 N N . GLY A 1 101 ? -1.348 6.872 9.132 1.00 97.06 101 GLY A N 1
ATOM 805 C CA . GLY A 1 101 ? -0.481 6.153 10.069 1.00 97.06 101 GLY A CA 1
ATOM 806 C C . GLY A 1 101 ? -0.407 6.766 11.468 1.00 97.06 101 GLY A C 1
ATOM 807 O O . GLY A 1 101 ? -0.093 6.046 12.411 1.00 97.06 101 GLY A O 1
ATOM 808 N N . PHE A 1 102 ? -0.770 8.043 11.635 1.00 95.75 102 PHE A N 1
ATOM 809 C CA . PHE A 1 102 ? -0.915 8.687 12.9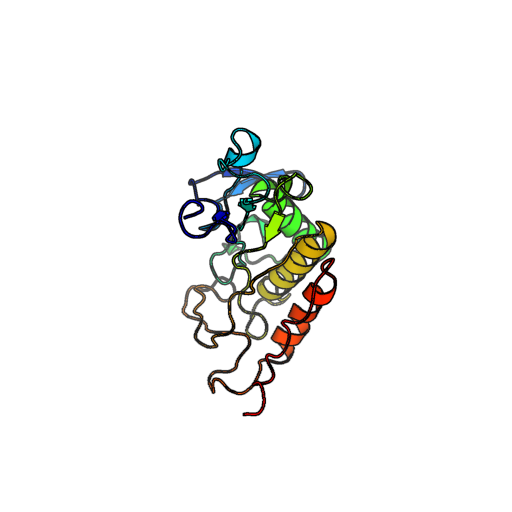48 1.00 95.75 102 PHE A CA 1
ATOM 810 C C . PHE A 1 102 ? -2.009 8.055 13.832 1.00 95.75 102 PHE A C 1
ATOM 812 O O . PHE A 1 102 ? -2.049 8.325 15.030 1.00 95.75 102 PHE A O 1
ATOM 819 N N . LEU A 1 103 ? -2.900 7.231 13.266 1.00 95.81 103 LEU A N 1
ATOM 820 C CA . LEU A 1 103 ? -3.916 6.490 14.021 1.00 95.81 103 LEU A CA 1
ATOM 821 C C . LEU A 1 103 ? -3.358 5.236 14.705 1.00 95.81 103 LEU A C 1
ATOM 823 O O . LEU A 1 103 ? -3.994 4.704 15.615 1.00 95.81 103 LEU A O 1
ATOM 827 N N . ALA A 1 104 ? -2.187 4.750 14.283 1.00 92.69 104 ALA A N 1
ATOM 828 C CA . ALA A 1 104 ? -1.568 3.579 14.887 1.00 92.69 104 ALA A CA 1
ATOM 829 C C . ALA A 1 104 ? -1.139 3.869 16.335 1.00 92.69 104 ALA A C 1
ATOM 831 O O . ALA A 1 104 ? -0.493 4.876 16.614 1.00 92.69 104 ALA A O 1
ATOM 832 N N . GLY A 1 105 ? -1.475 2.958 17.254 1.00 84.44 105 GLY A N 1
ATOM 833 C CA . GLY A 1 105 ? -1.183 3.097 18.685 1.00 84.44 105 GLY A CA 1
ATOM 834 C C . GLY A 1 105 ? -2.272 3.795 19.508 1.00 84.44 105 GLY A C 1
ATOM 835 O O . GLY A 1 105 ? -2.137 3.853 20.728 1.00 84.44 105 GLY A O 1
ATOM 836 N N . ASN A 1 106 ? -3.348 4.271 18.872 1.00 84.38 106 ASN A N 1
ATOM 837 C CA . ASN A 1 106 ? -4.557 4.737 19.559 1.00 84.38 106 ASN A CA 1
ATOM 838 C C . ASN A 1 106 ? -5.475 3.549 19.929 1.00 84.38 106 ASN A C 1
ATOM 840 O O . ASN A 1 106 ? -5.161 2.395 19.643 1.00 84.38 106 ASN A O 1
ATOM 844 N N . ASP A 1 107 ? -6.636 3.823 20.533 1.00 84.56 107 ASP A N 1
ATOM 845 C CA . ASP A 1 107 ? -7.575 2.791 21.019 1.00 84.56 107 ASP A CA 1
ATOM 846 C C . ASP A 1 107 ? -8.153 1.869 19.923 1.00 84.56 107 ASP A C 1
ATOM 848 O O . ASP A 1 107 ? -8.659 0.784 20.227 1.00 84.56 107 ASP A O 1
ATOM 852 N N . ALA A 1 108 ? -8.106 2.281 18.652 1.00 91.31 108 ALA A N 1
ATOM 853 C CA . ALA A 1 108 ? -8.597 1.498 17.520 1.00 91.31 108 ALA A CA 1
ATOM 854 C C . ALA A 1 108 ? -7.478 0.663 16.880 1.00 91.31 108 ALA A C 1
ATOM 856 O O . ALA A 1 108 ? -6.362 1.140 16.671 1.00 91.31 108 ALA A O 1
ATOM 857 N N . ALA A 1 109 ? -7.794 -0.576 16.498 1.00 94.56 109 ALA A N 1
ATOM 858 C CA . ALA A 1 109 ? -6.857 -1.408 15.751 1.00 94.56 109 ALA A CA 1
ATOM 859 C C . ALA A 1 109 ? -6.682 -0.884 14.316 1.00 94.56 109 ALA A C 1
ATOM 861 O O . ALA A 1 109 ? -7.632 -0.405 13.695 1.00 94.56 109 ALA A O 1
ATOM 862 N N . MET A 1 110 ? -5.472 -1.036 13.778 1.00 96.94 110 MET A N 1
ATOM 863 C CA . MET A 1 110 ? -5.151 -0.758 12.377 1.00 96.94 110 MET A CA 1
ATOM 864 C C . MET A 1 110 ? -4.921 -2.074 11.635 1.00 96.94 110 MET A C 1
ATOM 866 O O . MET A 1 110 ? -4.090 -2.879 12.062 1.00 96.94 110 MET A O 1
ATOM 870 N N . VAL A 1 111 ? -5.617 -2.279 10.517 1.00 97.62 111 VAL A N 1
ATOM 871 C CA . VAL A 1 111 ? -5.383 -3.402 9.595 1.00 97.62 111 VAL A CA 1
ATOM 872 C C . VAL A 1 111 ? -5.228 -2.845 8.190 1.00 97.62 111 VAL A C 1
ATOM 874 O O . VAL A 1 111 ? -6.163 -2.242 7.689 1.00 97.62 111 VAL A O 1
ATOM 877 N N . MET A 1 112 ? -4.087 -3.039 7.530 1.00 98.44 112 MET A N 1
ATOM 878 C CA . MET A 1 112 ? -3.939 -2.578 6.141 1.00 98.44 112 MET A CA 1
ATOM 879 C C . MET A 1 112 ? -4.946 -3.318 5.249 1.00 98.44 112 MET A C 1
ATOM 881 O O . MET A 1 112 ? -4.866 -4.540 5.135 1.00 98.44 112 MET A O 1
ATOM 885 N N . GLY A 1 113 ? -5.915 -2.590 4.692 1.00 98.44 113 GLY A N 1
ATOM 886 C CA . GLY A 1 113 ? -7.055 -3.162 3.972 1.00 98.44 113 GLY A CA 1
ATOM 887 C C . GLY A 1 113 ? -6.656 -3.705 2.611 1.00 98.44 113 GLY A C 1
ATOM 888 O O . GLY A 1 113 ? -7.029 -4.817 2.264 1.00 98.44 113 GLY A O 1
ATOM 889 N N . GLU A 1 114 ? -5.814 -2.964 1.895 1.00 98.75 114 GLU A N 1
ATOM 890 C CA . GLU A 1 114 ? -5.195 -3.405 0.650 1.00 98.75 114 GLU A CA 1
ATOM 891 C C . GLU A 1 114 ? -3.817 -2.762 0.512 1.00 98.75 114 GLU A C 1
ATOM 893 O O . GLU A 1 114 ? -3.642 -1.560 0.736 1.00 98.75 114 GLU A O 1
ATOM 898 N N . PHE A 1 115 ? -2.832 -3.562 0.115 1.00 98.75 115 PHE A N 1
ATOM 899 C CA . PHE A 1 115 ? -1.546 -3.061 -0.355 1.00 98.75 115 PHE A CA 1
ATOM 900 C C . PHE A 1 115 ? -0.919 -4.032 -1.347 1.00 98.75 115 PHE A C 1
ATOM 902 O O . PHE A 1 115 ? -1.142 -5.236 -1.263 1.00 98.75 115 PHE A O 1
ATOM 909 N N . GLY A 1 116 ? -0.108 -3.531 -2.272 1.00 96.88 116 GLY A N 1
ATOM 910 C CA . GLY A 1 116 ? 0.536 -4.380 -3.271 1.00 96.88 116 GLY A CA 1
ATOM 911 C C . GLY A 1 116 ? 0.804 -3.660 -4.584 1.00 96.88 116 GLY A C 1
ATOM 912 O O . GLY A 1 116 ? 0.711 -2.434 -4.692 1.00 96.88 116 GLY A O 1
ATOM 913 N N . GLY A 1 117 ? 1.178 -4.439 -5.585 1.00 96.94 117 GLY A N 1
ATOM 914 C CA . GLY A 1 117 ? 1.653 -3.963 -6.873 1.00 96.94 117 GLY A CA 1
ATOM 915 C C . GLY A 1 117 ? 2.288 -5.100 -7.656 1.00 96.94 117 GLY A C 1
ATOM 916 O O . GLY A 1 117 ? 2.203 -6.264 -7.267 1.00 96.94 117 GLY A O 1
ATOM 917 N N . LEU A 1 118 ? 3.001 -4.736 -8.715 1.00 98.62 118 LEU A N 1
ATOM 918 C CA . LEU A 1 118 ? 3.914 -5.657 -9.380 1.00 98.62 118 LEU A CA 1
ATOM 919 C C . LEU A 1 118 ? 5.134 -5.896 -8.483 1.00 98.62 118 LEU A C 1
ATOM 921 O O . LEU A 1 118 ? 5.752 -4.944 -8.002 1.00 98.62 118 LEU A O 1
ATOM 925 N N . TYR A 1 119 ? 5.482 -7.161 -8.272 1.00 98.56 119 TYR A N 1
ATOM 926 C CA . TYR A 1 119 ? 6.565 -7.579 -7.386 1.00 98.56 119 TYR A CA 1
ATOM 927 C C . TYR A 1 119 ? 7.699 -8.238 -8.170 1.00 98.56 119 TYR A C 1
ATOM 929 O O . TYR A 1 119 ? 8.827 -7.747 -8.175 1.00 98.56 119 TYR A O 1
ATOM 937 N N . THR A 1 120 ? 7.415 -9.337 -8.869 1.00 98.12 120 THR A N 1
ATOM 938 C CA . THR A 1 120 ? 8.379 -10.006 -9.757 1.00 98.12 120 THR A CA 1
ATOM 939 C C . THR A 1 120 ? 8.406 -9.396 -11.145 1.00 98.12 120 THR A C 1
ATOM 941 O O . THR A 1 120 ? 9.449 -9.416 -11.796 1.00 98.12 120 THR A O 1
ATOM 944 N N . ASN A 1 121 ? 7.291 -8.796 -11.566 1.0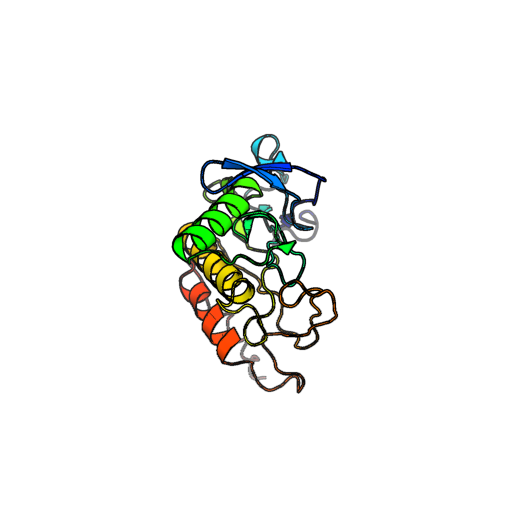0 98.00 121 ASN A N 1
ATOM 945 C CA . ASN A 1 121 ? 7.162 -8.165 -12.872 1.00 98.00 121 ASN A CA 1
ATOM 946 C C . ASN A 1 121 ? 7.553 -6.680 -12.867 1.00 98.00 121 ASN A C 1
ATOM 948 O O . ASN A 1 121 ? 7.379 -6.017 -13.890 1.00 98.00 121 ASN A O 1
ATOM 952 N N . ASP A 1 122 ? 8.067 -6.138 -11.759 1.00 98.62 122 ASP A N 1
ATOM 953 C CA . ASP A 1 122 ? 8.522 -4.747 -11.692 1.00 98.62 122 ASP A CA 1
ATOM 954 C C . ASP A 1 122 ? 9.688 -4.496 -12.663 1.00 98.62 122 ASP A C 1
ATOM 956 O O . ASP A 1 122 ? 10.759 -5.090 -12.540 1.00 98.62 122 ASP A O 1
ATOM 960 N N . LYS A 1 123 ? 9.478 -3.607 -13.641 1.00 98.50 123 LYS A N 1
ATOM 961 C CA . LYS A 1 123 ? 10.482 -3.250 -14.657 1.00 98.50 123 LYS A CA 1
ATOM 962 C C . LYS A 1 123 ? 11.264 -1.984 -14.323 1.00 98.50 123 LYS A C 1
ATOM 964 O O . LYS A 1 123 ? 12.045 -1.523 -15.157 1.00 98.50 123 LYS A O 1
ATOM 969 N N . HIS A 1 124 ? 11.066 -1.397 -13.146 1.00 98.62 124 HIS A N 1
ATOM 970 C CA . HIS A 1 124 ? 11.933 -0.316 -12.695 1.00 98.62 124 HIS A CA 1
ATOM 971 C C . HIS A 1 124 ? 13.382 -0.824 -12.516 1.00 98.62 124 HIS A C 1
ATOM 973 O O . HIS A 1 124 ? 13.567 -1.872 -11.897 1.00 98.62 124 HIS A O 1
ATOM 979 N N . PRO A 1 125 ? 14.417 -0.107 -13.000 1.00 98.31 125 PRO A N 1
ATOM 980 C CA . PRO A 1 125 ? 15.821 -0.498 -12.819 1.00 98.31 125 PRO A CA 1
ATOM 981 C C . PRO A 1 125 ? 16.245 -0.811 -11.375 1.00 98.31 125 PRO A C 1
ATOM 983 O O . PRO A 1 125 ? 16.992 -1.763 -11.155 1.00 98.31 125 PRO A O 1
ATOM 986 N N . LEU A 1 126 ? 15.769 -0.041 -10.394 1.00 98.62 126 LEU A N 1
ATOM 987 C CA . LEU A 1 126 ? 15.988 -0.279 -8.965 1.00 98.62 126 LEU A CA 1
ATOM 988 C C . LEU A 1 126 ? 14.798 -0.979 -8.300 1.00 98.62 126 LEU A C 1
ATOM 990 O O . LEU A 1 126 ? 14.786 -1.115 -7.083 1.00 98.62 126 LEU A O 1
ATOM 994 N N . LEU A 1 127 ? 13.799 -1.439 -9.056 1.00 98.69 127 LEU A N 1
ATOM 995 C CA . LEU A 1 127 ? 12.612 -2.119 -8.534 1.00 98.69 127 LEU A CA 1
ATOM 996 C C . LEU A 1 127 ? 11.788 -1.244 -7.563 1.00 98.69 127 LEU A C 1
ATOM 998 O O . LEU A 1 127 ? 11.393 -1.699 -6.490 1.00 98.69 127 LEU A O 1
ATOM 1002 N N . THR A 1 128 ? 11.572 0.040 -7.882 1.00 98.75 128 THR A N 1
ATOM 1003 C CA . THR A 1 128 ? 10.794 0.967 -7.029 1.00 98.75 128 THR A CA 1
ATOM 1004 C C . THR A 1 128 ? 9.416 0.431 -6.629 1.00 98.75 128 THR A C 1
ATOM 1006 O O . THR A 1 128 ? 9.053 0.578 -5.468 1.00 98.75 128 THR A O 1
ATOM 1009 N N . THR A 1 129 ? 8.665 -0.232 -7.514 1.00 98.69 129 THR A N 1
ATOM 1010 C CA . THR A 1 129 ? 7.328 -0.764 -7.176 1.00 98.69 129 THR A CA 1
ATOM 1011 C C . THR A 1 129 ? 7.437 -1.856 -6.118 1.00 98.69 129 THR A C 1
ATOM 1013 O O . THR A 1 129 ? 6.786 -1.776 -5.075 1.00 98.69 129 THR A O 1
ATOM 1016 N N . ARG A 1 130 ? 8.321 -2.832 -6.345 1.00 98.75 130 ARG A N 1
ATOM 1017 C CA . ARG A 1 130 ? 8.576 -3.921 -5.400 1.00 98.75 130 ARG A CA 1
ATOM 1018 C C . ARG A 1 130 ? 9.089 -3.390 -4.061 1.00 98.75 130 ARG A C 1
ATOM 1020 O O . ARG A 1 130 ? 8.571 -3.762 -3.012 1.00 98.75 130 ARG A O 1
ATOM 1027 N N . ARG A 1 131 ? 10.079 -2.491 -4.091 1.00 98.81 131 ARG A N 1
ATOM 1028 C CA . ARG A 1 131 ? 10.654 -1.885 -2.882 1.00 98.81 131 ARG A CA 1
ATOM 1029 C C . ARG A 1 131 ? 9.620 -1.082 -2.100 1.00 98.81 131 ARG A C 1
ATOM 1031 O O . ARG A 1 131 ? 9.630 -1.128 -0.876 1.00 98.81 131 ARG A O 1
ATOM 1038 N N . THR A 1 132 ? 8.697 -0.382 -2.766 1.00 98.88 132 THR A N 1
ATOM 1039 C CA . THR A 1 132 ? 7.577 0.275 -2.078 1.00 98.88 132 THR A CA 1
ATOM 1040 C C . THR A 1 132 ? 6.732 -0.743 -1.317 1.00 98.88 132 THR A C 1
ATOM 1042 O O . THR A 1 132 ? 6.421 -0.497 -0.155 1.00 98.88 132 THR A O 1
ATOM 1045 N N . THR A 1 133 ? 6.400 -1.893 -1.912 1.00 98.81 133 THR A N 1
ATOM 1046 C CA . THR A 1 133 ? 5.692 -2.974 -1.207 1.00 98.81 133 THR A CA 1
ATOM 1047 C C . THR A 1 133 ? 6.478 -3.477 0.009 1.00 98.81 133 THR A C 1
ATOM 1049 O O . THR A 1 133 ? 5.900 -3.597 1.090 1.00 98.81 133 THR A O 1
ATOM 1052 N N . ASP A 1 134 ? 7.787 -3.698 -0.128 1.00 98.88 134 ASP A N 1
ATOM 1053 C CA . ASP A 1 134 ? 8.648 -4.120 0.985 1.00 98.88 134 ASP A CA 1
ATOM 1054 C C . ASP A 1 134 ? 8.652 -3.072 2.123 1.00 98.88 134 ASP A C 1
ATOM 1056 O O . ASP A 1 134 ? 8.462 -3.406 3.294 1.00 98.88 134 ASP A O 1
ATOM 1060 N N . PHE A 1 135 ? 8.761 -1.779 1.796 1.00 98.88 135 PHE A N 1
ATOM 1061 C CA . PHE A 1 135 ? 8.761 -0.696 2.788 1.00 98.88 135 PHE A CA 1
ATOM 1062 C C . PHE A 1 135 ? 7.390 -0.419 3.415 1.00 98.88 135 PHE A C 1
ATOM 1064 O O . PHE A 1 135 ? 7.326 0.064 4.552 1.00 98.88 135 PHE A O 1
ATOM 1071 N N . VAL A 1 136 ? 6.292 -0.757 2.732 1.00 98.88 136 VAL A N 1
ATOM 1072 C CA . VAL A 1 136 ? 4.968 -0.809 3.366 1.00 98.88 136 VAL A CA 1
ATOM 1073 C C . VAL A 1 136 ? 4.988 -1.876 4.457 1.00 98.88 136 VAL A C 1
ATOM 1075 O O . VAL A 1 136 ? 4.680 -1.552 5.600 1.00 98.88 136 VAL A O 1
ATOM 1078 N N . VAL A 1 137 ? 5.430 -3.105 4.161 1.00 98.81 137 VAL A N 1
ATOM 1079 C CA . VAL A 1 137 ? 5.522 -4.188 5.162 1.00 98.81 137 VAL A CA 1
ATOM 1080 C C . VAL A 1 137 ? 6.397 -3.780 6.352 1.00 98.81 137 VAL A C 1
ATOM 1082 O O . VAL A 1 137 ? 5.971 -3.935 7.499 1.00 98.81 137 VAL A O 1
ATOM 1085 N N . GLU A 1 138 ? 7.568 -3.182 6.108 1.00 98.62 138 GLU A N 1
ATOM 1086 C CA . GLU A 1 138 ? 8.425 -2.644 7.177 1.00 98.62 138 GLU A CA 1
ATOM 1087 C C . GLU A 1 138 ? 7.684 -1.617 8.052 1.00 98.62 138 GLU A C 1
ATOM 1089 O O . GLU A 1 138 ? 7.766 -1.662 9.284 1.00 98.62 138 GLU A O 1
ATOM 1094 N N . SER A 1 139 ? 6.922 -0.711 7.431 1.00 98.50 139 SER A N 1
ATOM 1095 C CA . SER A 1 139 ? 6.155 0.324 8.133 1.00 98.50 139 SER A CA 1
ATOM 1096 C C . SER A 1 139 ? 5.044 -0.274 9.001 1.00 98.50 139 SER A C 1
ATOM 1098 O O . SER A 1 139 ? 4.873 0.144 10.148 1.00 98.50 139 SER A O 1
ATOM 1100 N N . LEU A 1 140 ? 4.334 -1.290 8.497 1.00 98.19 140 LEU A N 1
ATOM 1101 C CA . LEU A 1 140 ? 3.285 -2.003 9.235 1.00 98.19 140 LEU A CA 1
ATOM 1102 C C . LEU A 1 140 ? 3.841 -2.697 10.483 1.00 98.19 140 LEU A C 1
ATOM 1104 O O . LEU A 1 140 ? 3.264 -2.581 11.568 1.00 98.19 140 LEU A O 1
ATOM 1108 N N . VAL A 1 141 ? 4.982 -3.379 10.342 1.00 97.62 141 VAL A N 1
ATOM 1109 C CA . VAL A 1 141 ? 5.665 -4.063 11.450 1.00 97.62 141 VAL A CA 1
ATOM 1110 C C . VAL A 1 141 ? 6.145 -3.056 12.488 1.00 97.62 141 VAL A C 1
ATOM 1112 O O . VAL A 1 141 ? 5.847 -3.202 13.676 1.00 97.62 141 VAL A O 1
ATOM 1115 N N . LYS A 1 142 ? 6.826 -1.989 12.053 1.00 96.88 142 LYS A N 1
ATOM 1116 C CA . LYS A 1 142 ? 7.335 -0.939 12.945 1.00 96.88 142 LYS A CA 1
ATOM 1117 C C . LYS A 1 142 ? 6.214 -0.268 13.741 1.00 96.88 142 LYS A C 1
ATOM 1119 O O . LYS A 1 142 ? 6.379 -0.011 14.932 1.00 96.88 142 LYS A O 1
ATOM 1124 N N . ALA A 1 143 ? 5.079 -0.012 13.096 1.00 96.31 143 ALA A N 1
ATOM 1125 C CA . ALA A 1 143 ? 3.915 0.609 13.715 1.00 96.31 143 ALA A CA 1
ATOM 1126 C C . ALA A 1 143 ? 2.984 -0.387 14.434 1.00 96.31 143 ALA A C 1
ATOM 1128 O O . ALA A 1 143 ? 1.960 0.029 14.971 1.00 96.31 143 ALA A O 1
ATOM 1129 N N . LYS A 1 144 ? 3.340 -1.682 14.485 1.00 96.19 144 LYS A N 1
ATOM 1130 C CA . LYS A 1 144 ? 2.608 -2.736 15.208 1.00 96.19 144 LYS A CA 1
ATOM 1131 C C . LYS A 1 144 ? 1.142 -2.865 14.778 1.00 96.19 144 LYS A C 1
ATOM 1133 O O . LYS A 1 144 ? 0.254 -2.976 15.624 1.00 96.19 144 LYS A O 1
ATOM 1138 N N . TYR A 1 145 ? 0.886 -2.847 13.471 1.00 97.06 145 TYR A N 1
ATOM 1139 C CA . TYR A 1 145 ? -0.463 -3.060 12.938 1.00 97.06 145 TYR A CA 1
ATOM 1140 C C . TYR A 1 145 ? -0.985 -4.448 13.345 1.00 97.06 145 TYR A C 1
ATOM 1142 O O . TYR A 1 145 ? -0.212 -5.383 13.557 1.00 97.06 145 TYR A O 1
ATOM 1150 N N . ALA A 1 146 ? -2.306 -4.589 13.455 1.00 95.50 146 ALA A N 1
ATOM 1151 C CA . ALA A 1 146 ? -2.942 -5.848 13.842 1.00 95.50 146 ALA A CA 1
ATOM 1152 C C . ALA A 1 146 ? -2.965 -6.878 12.699 1.00 95.50 146 ALA A C 1
ATOM 1154 O O . ALA A 1 146 ? -3.130 -8.071 12.945 1.00 95.50 146 ALA A O 1
ATOM 1155 N N . GLY A 1 147 ? -2.814 -6.427 11.453 1.00 95.75 147 GLY A N 1
ATOM 1156 C CA . GLY A 1 147 ? -2.820 -7.283 10.275 1.00 95.75 147 GLY A CA 1
ATOM 1157 C C . GLY A 1 147 ? -2.727 -6.493 8.976 1.00 95.75 147 GLY A C 1
ATOM 1158 O O . GLY A 1 147 ? -2.676 -5.259 8.975 1.00 95.75 147 GLY A O 1
ATOM 1159 N N . ALA A 1 148 ? -2.727 -7.225 7.868 1.00 96.94 148 ALA A N 1
ATOM 1160 C CA . ALA A 1 148 ? -2.754 -6.677 6.522 1.00 96.94 148 ALA A CA 1
ATOM 1161 C C . ALA A 1 148 ? -3.350 -7.690 5.542 1.00 96.94 148 ALA A C 1
ATOM 1163 O O . ALA A 1 148 ? -3.120 -8.892 5.693 1.00 96.94 148 ALA A O 1
ATOM 1164 N N . TYR A 1 149 ? -4.040 -7.203 4.516 1.00 97.62 149 TYR A N 1
ATOM 1165 C CA . TYR A 1 149 ? -4.435 -7.986 3.353 1.00 97.62 149 TYR A CA 1
ATOM 1166 C C . TYR A 1 149 ? -3.651 -7.486 2.141 1.00 97.62 149 TYR A C 1
ATOM 1168 O O . TYR A 1 149 ? -3.798 -6.349 1.696 1.00 97.62 149 TYR A O 1
ATOM 1176 N N . MET A 1 150 ? -2.755 -8.333 1.641 1.00 97.56 150 MET A N 1
ATOM 1177 C CA . MET A 1 150 ? -2.015 -8.041 0.421 1.00 97.56 150 MET A CA 1
ATOM 1178 C C . MET A 1 150 ? -2.948 -8.254 -0.775 1.00 97.56 150 MET A C 1
ATOM 1180 O O . MET A 1 150 ? -3.604 -9.294 -0.877 1.00 97.56 150 MET A O 1
ATOM 1184 N N . TRP A 1 151 ? -3.007 -7.260 -1.657 1.00 98.38 151 TRP A N 1
ATOM 1185 C CA . TRP A 1 151 ? -3.737 -7.298 -2.915 1.00 98.38 151 TRP A CA 1
ATOM 1186 C C . TRP A 1 151 ? -2.808 -7.749 -4.064 1.00 98.38 151 TRP A C 1
ATOM 1188 O O . TRP A 1 151 ? -1.938 -6.983 -4.484 1.00 98.38 151 TRP A O 1
ATOM 1198 N N . SER A 1 152 ? -2.967 -8.958 -4.614 1.00 98.06 152 SER A N 1
ATOM 1199 C CA . SER A 1 152 ? -3.954 -9.970 -4.211 1.00 98.06 152 SER A CA 1
ATOM 1200 C C . SER A 1 152 ? -3.479 -11.412 -4.402 1.00 98.06 152 SER A C 1
ATOM 1202 O O . SER A 1 152 ? -2.410 -11.693 -4.948 1.00 98.06 152 SER A O 1
ATOM 1204 N N . LEU A 1 153 ? -4.299 -12.355 -3.931 1.00 97.75 153 LEU A N 1
ATOM 1205 C CA . LEU A 1 153 ? -4.122 -13.771 -4.241 1.00 97.75 153 LEU A CA 1
ATOM 1206 C C . LEU A 1 153 ? -4.210 -14.036 -5.754 1.00 97.75 153 LEU A C 1
ATOM 1208 O O . LEU A 1 153 ? -3.461 -14.857 -6.280 1.00 97.75 153 LEU A O 1
ATOM 1212 N N . ASN A 1 154 ? -5.124 -13.336 -6.421 1.00 98.44 154 ASN A N 1
ATOM 1213 C CA . ASN A 1 154 ? -5.539 -13.561 -7.794 1.00 98.44 154 ASN A CA 1
ATOM 1214 C C . ASN A 1 154 ? -4.446 -13.143 -8.796 1.00 98.44 154 ASN A C 1
ATOM 1216 O O . ASN A 1 154 ? -4.038 -11.976 -8.778 1.00 98.44 154 ASN A O 1
ATOM 1220 N N . PRO A 1 155 ? -4.017 -14.031 -9.710 1.00 97.94 155 PRO A N 1
ATOM 1221 C CA . PRO A 1 155 ? -2.982 -13.721 -10.698 1.00 97.94 155 PRO A CA 1
ATOM 1222 C C . PRO A 1 155 ? -3.403 -12.634 -11.695 1.00 97.94 155 PRO A C 1
ATOM 1224 O O . PRO A 1 155 ? -2.569 -11.864 -12.164 1.00 97.94 155 PRO A O 1
ATOM 1227 N N . GLU A 1 156 ? -4.698 -12.526 -11.991 1.00 97.31 156 GLU A N 1
ATOM 1228 C CA . GLU A 1 156 ? -5.275 -11.594 -12.962 1.00 97.31 156 GLU A CA 1
ATOM 1229 C C . GLU A 1 156 ? -5.509 -10.177 -12.415 1.00 97.31 156 GLU A C 1
ATOM 1231 O O . GLU A 1 156 ? -6.123 -9.348 -13.091 1.00 97.31 156 GLU A O 1
ATOM 1236 N N . SER A 1 157 ? -5.031 -9.870 -11.204 1.00 97.62 157 SER A N 1
ATOM 1237 C CA . SER A 1 157 ? -5.109 -8.509 -10.663 1.00 97.62 157 SER A CA 1
ATOM 1238 C C . SER A 1 157 ? -4.350 -7.532 -11.546 1.00 97.62 157 SER A C 1
ATOM 1240 O O . SER A 1 157 ? -3.140 -7.648 -11.716 1.00 97.62 157 SER A O 1
ATOM 1242 N N . ALA A 1 158 ? -5.079 -6.572 -12.114 1.00 97.44 158 ALA A N 1
ATOM 1243 C CA . ALA A 1 158 ? -4.558 -5.665 -13.122 1.00 97.44 158 ALA A CA 1
ATOM 1244 C C . ALA A 1 158 ? -4.060 -4.343 -12.526 1.00 97.44 158 ALA A C 1
ATOM 1246 O O . ALA A 1 158 ? -4.765 -3.656 -11.787 1.00 97.44 158 ALA A O 1
ATOM 1247 N N . TYR A 1 159 ? -2.875 -3.945 -12.968 1.00 98.38 159 TYR A N 1
ATOM 1248 C CA . TYR A 1 159 ? -2.181 -2.710 -12.646 1.00 98.38 159 TYR A CA 1
ATOM 1249 C C . TYR A 1 159 ? -2.016 -1.858 -13.907 1.00 98.38 159 TYR A C 1
ATOM 1251 O O . TYR A 1 159 ? -1.897 -2.382 -15.019 1.00 98.38 159 TYR A O 1
ATOM 1259 N N . GLN A 1 160 ? -2.024 -0.537 -13.742 1.00 98.50 160 GLN A N 1
ATOM 1260 C CA . GLN A 1 160 ? -2.111 0.420 -14.843 1.00 98.50 160 GLN A CA 1
ATOM 1261 C C . GLN A 1 160 ? -0.745 0.921 -15.323 1.00 98.50 160 GLN A C 1
ATOM 1263 O O . GLN A 1 160 ? -0.684 1.549 -16.377 1.00 98.50 160 GLN A O 1
ATOM 1268 N N . PHE A 1 161 ? 0.344 0.654 -14.593 1.00 98.62 161 PHE A N 1
ATOM 1269 C CA . PHE A 1 161 ? 1.670 1.197 -14.902 1.00 98.62 161 PHE A CA 1
ATOM 1270 C C . PHE A 1 161 ? 2.802 0.181 -14.699 1.00 98.62 161 PHE A C 1
ATOM 1272 O O . PHE A 1 161 ? 2.821 -0.540 -13.703 1.00 98.62 161 PHE A O 1
ATOM 1279 N N . ASN A 1 162 ? 3.761 0.133 -15.634 1.00 98.19 162 ASN A N 1
ATOM 1280 C CA . ASN A 1 162 ? 5.030 -0.581 -15.448 1.00 98.19 162 ASN A CA 1
ATOM 1281 C C . ASN A 1 162 ? 6.133 -0.142 -16.447 1.00 98.19 162 ASN A C 1
ATOM 1283 O O . ASN A 1 162 ? 6.063 -0.500 -17.626 1.00 98.19 162 ASN A O 1
ATOM 1287 N N . PRO A 1 163 ? 7.187 0.580 -16.020 1.00 96.19 163 PRO A N 1
ATOM 1288 C CA . PRO A 1 163 ? 7.294 1.254 -14.734 1.00 96.19 163 PRO A CA 1
ATOM 1289 C C . PRO A 1 163 ? 6.298 2.418 -14.663 1.00 96.19 163 PRO A C 1
ATOM 1291 O O . PRO A 1 163 ? 5.285 2.309 -13.990 1.00 96.19 163 PRO A O 1
ATOM 1294 N N . ILE A 1 164 ? 6.524 3.481 -15.441 1.00 95.62 164 ILE A N 1
ATOM 1295 C CA . ILE A 1 164 ? 5.599 4.615 -15.609 1.00 95.62 164 ILE A CA 1
ATOM 1296 C C . ILE A 1 164 ? 4.825 4.570 -16.928 1.00 95.62 164 ILE A C 1
ATOM 1298 O O . ILE A 1 164 ? 4.086 5.498 -17.253 1.00 95.62 164 ILE A O 1
ATOM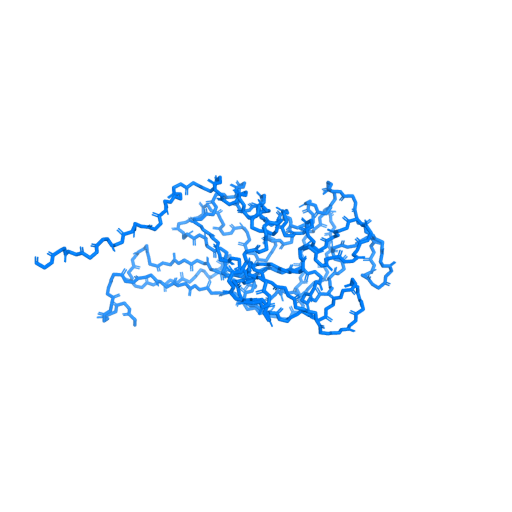 1302 N N . THR A 1 165 ? 5.033 3.525 -17.726 1.00 98.00 165 THR A N 1
ATOM 1303 C CA . THR A 1 165 ? 4.309 3.329 -18.979 1.00 98.00 165 THR A CA 1
ATOM 1304 C C . THR A 1 165 ? 2.887 2.879 -18.658 1.00 98.00 165 THR A C 1
ATOM 1306 O O . THR A 1 165 ? 2.745 1.846 -18.001 1.00 98.00 165 THR A O 1
ATOM 1309 N N . PRO A 1 166 ? 1.849 3.612 -19.104 1.00 98.12 166 PRO A N 1
ATOM 1310 C CA . PRO A 1 166 ? 0.471 3.174 -18.945 1.00 98.12 166 PRO A CA 1
ATOM 1311 C C . PRO A 1 166 ? 0.210 1.882 -19.726 1.00 98.12 166 PRO A C 1
ATOM 1313 O O . PRO A 1 166 ? 0.664 1.737 -20.863 1.00 98.12 166 PRO A O 1
ATOM 1316 N N . GLY A 1 167 ? -0.555 0.964 -19.148 1.00 98.19 167 GLY A N 1
ATOM 1317 C CA . GLY A 1 167 ? -0.887 -0.315 -19.763 1.00 98.19 167 GLY A CA 1
ATOM 1318 C C . GLY A 1 167 ? -1.813 -1.157 -18.893 1.00 98.19 167 GLY A C 1
ATOM 1319 O O . GLY A 1 167 ? -2.477 -0.650 -17.995 1.00 98.19 167 GLY A O 1
ATOM 1320 N N . SER A 1 168 ? -1.859 -2.455 -19.180 1.00 97.94 168 SER A N 1
ATOM 1321 C CA . SER A 1 168 ? -2.490 -3.455 -18.322 1.00 97.94 168 SER A CA 1
ATOM 1322 C C . SER A 1 168 ? -1.455 -4.532 -18.036 1.00 97.94 168 SER A C 1
ATOM 1324 O O . SER A 1 168 ? -0.955 -5.183 -18.954 1.00 97.94 168 SER A O 1
ATOM 1326 N N . TYR A 1 169 ? -1.092 -4.655 -16.766 1.00 98.38 169 TYR A N 1
ATOM 1327 C CA . TYR A 1 169 ? -0.095 -5.598 -16.275 1.00 98.38 169 TYR A CA 1
ATOM 1328 C C . TYR A 1 169 ? -0.726 -6.413 -15.159 1.00 98.38 169 TYR A C 1
ATOM 1330 O O . TYR A 1 169 ? -1.381 -5.827 -14.304 1.00 98.38 169 TYR A O 1
ATOM 1338 N N . THR A 1 170 ? -0.538 -7.727 -15.143 1.00 98.12 170 THR A N 1
ATOM 1339 C CA . THR A 1 170 ? -1.128 -8.589 -14.114 1.00 98.12 170 THR A CA 1
ATOM 1340 C C . THR A 1 170 ? -0.073 -9.252 -13.245 1.00 98.12 170 THR A C 1
ATOM 1342 O O . THR A 1 170 ? 0.999 -9.631 -13.726 1.00 98.12 170 THR A O 1
ATOM 1345 N N . GLU A 1 171 ? -0.359 -9.348 -11.951 1.00 98.44 171 GLU A N 1
ATOM 1346 C CA . GLU A 1 171 ? 0.410 -10.154 -11.007 1.00 98.44 171 GLU A CA 1
ATOM 1347 C C . GLU A 1 171 ? -0.413 -10.412 -9.736 1.00 98.44 171 GLU A C 1
ATOM 1349 O O . GLU A 1 171 ? -1.169 -9.551 -9.291 1.00 98.44 171 GLU A O 1
ATOM 1354 N N . GLY A 1 172 ? -0.218 -11.577 -9.120 1.00 98.12 172 GLY A N 1
ATOM 1355 C CA . GLY A 1 172 ? -0.733 -11.912 -7.795 1.00 98.12 172 GLY A CA 1
ATOM 1356 C C . GLY A 1 172 ? 0.189 -12.897 -7.073 1.00 98.12 172 GLY A C 1
ATOM 1357 O O . GLY A 1 172 ? 1.287 -13.214 -7.547 1.00 98.12 172 GLY A O 1
ATOM 1358 N N . LEU A 1 173 ? -0.250 -13.401 -5.914 1.00 97.94 173 LEU A N 1
ATOM 1359 C CA . LEU A 1 173 ? 0.470 -14.464 -5.191 1.00 97.94 173 LEU A CA 1
ATOM 1360 C C . LEU A 1 173 ? 0.394 -15.825 -5.873 1.00 97.94 173 LEU A C 1
ATOM 1362 O O . LEU A 1 173 ? 1.226 -16.684 -5.580 1.00 97.94 173 LEU A O 1
ATOM 1366 N N . LEU A 1 174 ? -0.585 -16.042 -6.742 1.00 98.31 174 LEU A N 1
ATOM 1367 C CA . LEU A 1 174 ? -0.624 -17.188 -7.640 1.00 98.31 174 LEU A CA 1
ATOM 1368 C C . LEU A 1 174 ? -0.096 -16.782 -9.019 1.00 98.31 174 LEU A C 1
ATOM 1370 O O . LEU A 1 174 ? -0.091 -15.606 -9.378 1.00 98.31 174 LEU A O 1
ATOM 1374 N N . LEU A 1 175 ? 0.378 -17.766 -9.776 1.00 98.12 175 LEU A N 1
ATOM 1375 C CA . LEU A 1 175 ? 0.599 -17.646 -11.214 1.00 98.12 175 LEU A CA 1
ATOM 1376 C C . LEU A 1 175 ? -0.727 -17.856 -11.962 1.00 98.12 175 LEU A C 1
ATOM 1378 O O . LEU A 1 175 ? -1.706 -18.319 -11.378 1.00 98.12 175 LEU A O 1
ATOM 1382 N N . ASP A 1 176 ? -0.747 -17.554 -13.263 1.00 97.31 176 ASP A N 1
ATOM 1383 C CA . ASP A 1 176 ? -1.946 -17.606 -14.121 1.00 97.31 176 ASP A CA 1
ATOM 1384 C C . ASP A 1 176 ? -2.645 -18.979 -14.163 1.00 97.31 176 ASP A C 1
ATOM 1386 O O . ASP A 1 176 ? -3.802 -19.080 -14.566 1.00 97.31 176 ASP A O 1
ATOM 1390 N N . ASP A 1 177 ? -1.963 -20.044 -13.734 1.00 97.50 177 ASP A N 1
ATOM 1391 C CA . ASP A 1 177 ? -2.540 -21.382 -13.599 1.00 97.50 177 ASP A CA 1
ATOM 1392 C C . ASP A 1 177 ? -3.445 -21.546 -12.366 1.00 97.50 177 ASP A C 1
ATOM 1394 O O . ASP A 1 177 ? -4.056 -22.603 -12.217 1.00 97.50 177 ASP A O 1
ATOM 1398 N N . TRP A 1 178 ? -3.537 -20.530 -11.495 1.00 97.94 178 TRP A N 1
ATOM 1399 C CA . TRP A 1 178 ? -4.305 -20.524 -10.242 1.00 97.94 178 TRP A CA 1
ATOM 1400 C C . TRP A 1 178 ? -3.909 -21.598 -9.223 1.00 97.94 178 TRP A C 1
ATOM 1402 O O . TRP A 1 178 ? -4.628 -21.851 -8.253 1.00 97.94 178 TRP A O 1
ATOM 1412 N N . LEU A 1 179 ? -2.756 -22.230 -9.420 1.00 97.12 179 LEU A N 1
ATOM 1413 C CA . LEU A 1 179 ? -2.301 -23.363 -8.620 1.00 97.12 179 LEU A CA 1
ATOM 1414 C C . LEU A 1 179 ? -0.893 -23.135 -8.087 1.00 97.12 179 LEU A C 1
ATOM 1416 O O . LEU A 1 179 ? -0.599 -23.439 -6.929 1.00 97.12 179 LEU A O 1
ATOM 1420 N N . THR A 1 180 ? -0.011 -22.604 -8.924 1.00 98.31 180 THR A N 1
ATOM 1421 C CA . THR A 1 180 ? 1.390 -22.416 -8.591 1.00 98.31 180 THR A CA 1
ATOM 1422 C C . THR A 1 180 ? 1.566 -21.093 -7.852 1.00 98.31 180 THR A C 1
ATOM 1424 O O . THR A 1 180 ? 1.185 -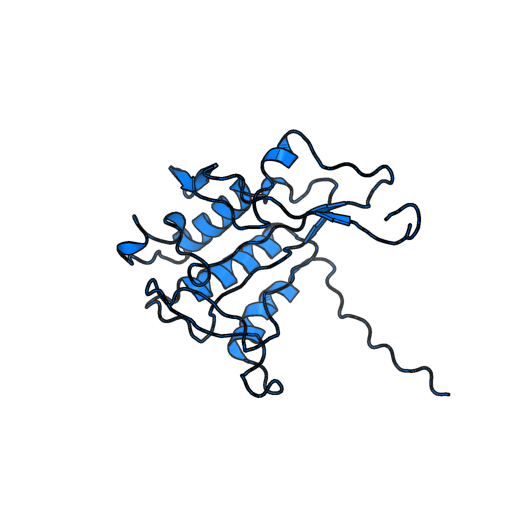20.047 -8.373 1.00 98.31 180 THR A O 1
ATOM 1427 N N . PRO A 1 181 ? 2.182 -21.080 -6.657 1.00 98.06 181 PRO A N 1
ATOM 1428 C CA . PRO A 1 181 ? 2.478 -19.829 -5.982 1.00 98.06 181 PRO A CA 1
ATOM 1429 C C . PRO A 1 181 ? 3.606 -19.080 -6.697 1.00 98.06 181 PRO A C 1
ATOM 1431 O O . PRO A 1 181 ? 4.651 -19.653 -7.031 1.00 98.06 181 PRO A O 1
ATOM 1434 N N . ASN A 1 182 ? 3.444 -17.768 -6.827 1.00 98.31 182 ASN A N 1
ATOM 1435 C CA . ASN A 1 182 ? 4.510 -16.825 -7.125 1.00 98.31 182 ASN A CA 1
ATOM 1436 C C . ASN A 1 182 ? 5.469 -16.760 -5.921 1.00 98.31 182 ASN A C 1
ATOM 1438 O O . ASN A 1 182 ? 5.348 -15.919 -5.029 1.00 98.31 182 ASN A O 1
ATOM 1442 N N . LYS A 1 183 ? 6.408 -17.715 -5.856 1.00 98.25 183 LYS A N 1
ATOM 1443 C CA . LYS A 1 183 ? 7.290 -17.911 -4.692 1.00 98.25 183 LYS A CA 1
ATOM 1444 C C . LYS A 1 183 ? 8.084 -16.659 -4.300 1.00 98.25 183 LYS A C 1
ATOM 1446 O O . LYS A 1 183 ? 8.176 -16.411 -3.099 1.00 98.25 183 LYS A O 1
ATOM 1451 N N . PRO A 1 184 ? 8.668 -15.873 -5.228 1.00 98.12 184 PRO A N 1
ATOM 1452 C CA . PRO A 1 184 ? 9.371 -14.657 -4.834 1.00 98.12 184 PRO A CA 1
ATOM 1453 C C . PRO A 1 184 ? 8.450 -13.606 -4.202 1.00 98.12 184 PRO A C 1
ATOM 1455 O O . PRO A 1 184 ? 8.842 -13.012 -3.201 1.00 98.12 184 PRO A O 1
ATOM 1458 N N . PHE A 1 185 ? 7.233 -13.414 -4.727 1.00 98.38 185 PHE A N 1
ATOM 1459 C CA . PHE A 1 185 ? 6.268 -12.482 -4.136 1.00 98.38 185 PHE A CA 1
ATOM 1460 C C . PHE A 1 185 ? 5.796 -12.977 -2.762 1.00 98.38 185 PHE A C 1
ATOM 1462 O O . PHE A 1 185 ? 5.857 -12.240 -1.778 1.00 98.38 185 PHE A O 1
ATOM 1469 N N . LEU A 1 186 ? 5.451 -14.263 -2.647 1.00 97.50 186 LEU A N 1
ATOM 1470 C CA . LEU A 1 186 ? 5.078 -14.866 -1.367 1.00 97.50 186 LEU A CA 1
ATOM 1471 C C . LEU A 1 186 ? 6.188 -14.721 -0.316 1.00 97.50 186 LEU A C 1
ATOM 1473 O O . LEU A 1 186 ? 5.905 -14.381 0.829 1.00 97.50 186 LEU A O 1
ATOM 1477 N N . LYS A 1 187 ? 7.453 -14.905 -0.716 1.00 98.00 187 LYS A N 1
ATOM 1478 C CA . LYS A 1 187 ? 8.609 -14.703 0.162 1.00 98.00 187 LYS A CA 1
ATOM 1479 C C . LYS A 1 187 ? 8.736 -13.251 0.630 1.00 98.00 187 LYS A C 1
ATOM 1481 O O . LYS A 1 187 ? 9.043 -13.023 1.793 1.00 98.00 187 LYS A O 1
ATOM 1486 N N . GLY A 1 188 ? 8.478 -12.273 -0.239 1.00 97.19 188 GLY A N 1
ATOM 1487 C CA . GLY A 1 188 ? 8.437 -10.859 0.155 1.00 97.19 188 GLY A CA 1
ATOM 1488 C C . GLY A 1 188 ? 7.416 -10.592 1.265 1.00 97.19 188 GLY A C 1
ATOM 1489 O O . GLY A 1 188 ? 7.662 -9.805 2.178 1.00 97.19 188 GLY A O 1
ATOM 1490 N N . MET A 1 189 ? 6.288 -11.305 1.237 1.00 97.50 189 MET A N 1
ATOM 1491 C CA . MET A 1 189 ? 5.218 -11.157 2.227 1.00 97.50 189 MET A CA 1
ATOM 1492 C C . MET A 1 189 ? 5.514 -11.835 3.568 1.00 97.50 189 MET A C 1
ATOM 1494 O O . MET A 1 189 ? 4.837 -11.535 4.552 1.00 97.50 189 MET A O 1
ATOM 1498 N N . GLU A 1 190 ? 6.554 -12.671 3.669 1.00 96.31 190 GLU A N 1
ATOM 1499 C CA . GLU A 1 190 ? 6.973 -13.271 4.944 1.00 96.31 190 GLU A CA 1
ATOM 1500 C C . GLU A 1 190 ? 7.358 -12.217 5.991 1.00 96.31 190 GLU A C 1
ATOM 1502 O O . GLU A 1 190 ? 7.277 -12.498 7.186 1.00 96.31 190 GLU A O 1
ATOM 1507 N N . GLY A 1 191 ? 7.706 -10.990 5.579 1.00 96.56 191 GLY A N 1
ATOM 1508 C CA . GLY A 1 191 ? 7.941 -9.879 6.503 1.00 96.56 191 GLY A CA 1
ATOM 1509 C C . GLY A 1 191 ? 6.736 -9.578 7.403 1.00 96.56 191 GLY A C 1
ATOM 1510 O O . GLY A 1 191 ? 6.918 -9.190 8.558 1.00 96.56 191 GLY A O 1
ATOM 1511 N N . LEU A 1 192 ? 5.509 -9.849 6.935 1.00 96.06 192 LEU A N 1
ATOM 1512 C CA . LEU A 1 192 ? 4.300 -9.706 7.747 1.00 96.06 192 LEU A CA 1
ATOM 1513 C C . LEU A 1 192 ? 4.284 -10.657 8.945 1.00 96.06 192 LEU A C 1
ATOM 1515 O O . LEU A 1 192 ? 3.684 -10.298 9.949 1.00 96.06 192 LEU A O 1
ATOM 1519 N N . ASN A 1 193 ? 4.989 -11.796 8.911 1.00 95.69 193 ASN A N 1
ATOM 1520 C CA . ASN A 1 193 ? 5.064 -12.736 10.041 1.00 95.69 193 ASN A CA 1
ATOM 1521 C C . ASN A 1 193 ? 5.660 -12.106 11.315 1.00 95.69 193 ASN A C 1
ATOM 1523 O O . ASN A 1 193 ? 5.536 -12.677 12.395 1.00 95.69 193 ASN A O 1
ATOM 1527 N N . MET A 1 194 ? 6.299 -10.935 11.202 1.00 96.12 194 MET A N 1
ATOM 1528 C CA . MET A 1 194 ? 6.816 -10.163 12.334 1.00 96.12 194 MET A CA 1
ATOM 1529 C C . MET A 1 194 ? 5.757 -9.284 13.023 1.00 96.12 194 MET A C 1
ATOM 1531 O O . MET A 1 194 ? 6.060 -8.675 14.051 1.00 96.12 194 MET A O 1
ATOM 1535 N N . LEU A 1 195 ? 4.532 -9.184 12.490 1.00 95.38 195 LEU A N 1
ATOM 1536 C CA . LEU A 1 195 ? 3.452 -8.446 13.147 1.00 95.38 195 LEU A CA 1
ATOM 1537 C C . LEU A 1 195 ? 3.083 -9.100 14.491 1.00 95.38 195 LEU A C 1
ATOM 1539 O O . LEU A 1 195 ? 3.049 -10.330 14.614 1.00 95.38 195 LEU A O 1
ATOM 1543 N N . PRO A 1 196 ? 2.784 -8.295 15.524 1.00 89.88 196 PRO A N 1
ATOM 1544 C CA . PRO A 1 196 ? 2.497 -8.819 16.849 1.00 89.88 196 PRO A CA 1
ATOM 1545 C C . PRO A 1 196 ? 1.194 -9.618 16.853 1.00 89.88 196 PRO A C 1
ATOM 1547 O O . PRO A 1 196 ? 0.205 -9.234 16.237 1.00 89.88 196 PRO A O 1
ATOM 1550 N N . ASN A 1 197 ? 1.168 -10.698 17.633 1.00 87.50 197 ASN A N 1
ATOM 1551 C CA . ASN A 1 197 ? -0.020 -11.529 17.856 1.00 87.50 197 ASN A CA 1
ATOM 1552 C C . ASN A 1 197 ? -0.589 -12.225 16.606 1.00 87.50 197 ASN A C 1
ATOM 1554 O O . ASN A 1 197 ? -1.691 -12.773 16.695 1.00 87.50 197 ASN A O 1
ATOM 1558 N N . LEU A 1 198 ? 0.142 -12.265 15.484 1.00 87.94 198 LEU A N 1
ATOM 1559 C CA . LEU A 1 198 ? -0.246 -13.086 14.341 1.00 87.94 198 LEU A CA 1
ATOM 1560 C C . LEU A 1 198 ? -0.363 -14.550 14.752 1.00 87.94 198 LEU A C 1
ATOM 1562 O O . LEU A 1 198 ? 0.496 -15.118 15.429 1.00 87.94 198 LEU A O 1
ATOM 1566 N N . ARG A 1 199 ? -1.458 -15.166 14.321 1.00 85.56 199 ARG A N 1
ATOM 1567 C CA . ARG A 1 199 ? -1.721 -16.587 14.501 1.00 85.56 199 ARG A CA 1
ATOM 1568 C C . ARG A 1 199 ? -2.160 -17.137 13.165 1.00 85.56 199 ARG A C 1
ATOM 1570 O O . ARG A 1 199 ? -2.974 -16.517 12.483 1.00 85.56 199 ARG A O 1
ATOM 1577 N N . LEU A 1 200 ? -1.637 -18.307 12.816 1.00 84.00 200 LEU A N 1
ATOM 1578 C CA . LEU A 1 200 ? -2.172 -19.052 11.690 1.00 84.00 200 LEU A CA 1
ATOM 1579 C C . LEU A 1 200 ? -3.658 -19.287 11.932 1.00 84.00 200 LEU A C 1
ATOM 1581 O O . LEU A 1 200 ? -4.073 -19.619 13.049 1.00 84.00 200 LEU A O 1
ATOM 1585 N N . PHE A 1 201 ? -4.444 -19.100 10.878 1.00 77.56 201 PHE A N 1
ATOM 1586 C CA . PHE A 1 201 ? -5.842 -19.469 10.920 1.00 77.56 201 PHE A CA 1
ATOM 1587 C C . PHE A 1 201 ? -5.923 -20.961 11.273 1.00 77.56 201 PHE A C 1
ATOM 1589 O O . PHE A 1 201 ? -5.239 -21.768 10.634 1.00 77.56 201 PHE A O 1
ATOM 1596 N N . PRO A 1 202 ? -6.666 -21.345 12.324 1.00 79.62 202 PRO A N 1
ATOM 1597 C CA . PRO A 1 202 ? -6.706 -22.734 12.740 1.00 79.62 202 PRO A CA 1
ATOM 1598 C C . PRO A 1 202 ? -7.298 -23.575 11.609 1.00 79.62 202 PRO A C 1
ATOM 1600 O O . PRO A 1 202 ? -8.347 -23.238 11.062 1.00 79.62 202 PRO A O 1
ATOM 1603 N N . CYS A 1 203 ? -6.650 -24.689 11.271 1.00 77.75 203 CYS A N 1
ATOM 1604 C CA . CYS A 1 203 ? -7.278 -25.679 10.408 1.00 77.75 203 CYS A CA 1
ATOM 1605 C C . CYS A 1 203 ? -8.525 -26.206 11.122 1.00 77.75 203 CYS A C 1
ATOM 1607 O O . CYS A 1 203 ? -8.425 -26.795 12.202 1.00 77.75 203 CYS A O 1
ATOM 1609 N N . PHE A 1 204 ? -9.697 -26.021 10.522 1.00 78.25 204 PHE A N 1
ATOM 1610 C CA . PHE A 1 204 ? -10.884 -26.745 10.948 1.00 78.25 204 PHE A CA 1
ATOM 1611 C C . PHE A 1 204 ? -10.738 -28.171 10.435 1.00 78.25 204 PHE A C 1
ATOM 1613 O O . PHE A 1 204 ? -11.005 -28.458 9.273 1.00 78.25 204 PHE A O 1
ATOM 1620 N N . LEU A 1 205 ? -10.234 -29.063 11.285 1.00 75.62 205 LEU A N 1
ATOM 1621 C CA . LEU A 1 205 ? -10.393 -30.483 11.021 1.00 75.62 205 LEU A CA 1
ATOM 1622 C C . LEU A 1 205 ? -11.890 -30.759 11.111 1.00 75.62 205 LEU A C 1
ATOM 1624 O O . LEU A 1 205 ? -12.492 -30.500 12.160 1.00 75.62 205 LEU A O 1
ATOM 1628 N N . ASP A 1 206 ? -12.480 -31.248 10.019 1.00 65.50 206 ASP A N 1
ATOM 1629 C CA . ASP A 1 206 ? -13.830 -31.794 10.056 1.00 65.50 206 ASP A CA 1
ATOM 1630 C C . ASP A 1 206 ? -13.911 -32.716 11.269 1.00 65.50 206 ASP A C 1
ATOM 1632 O O . ASP A 1 206 ? -13.056 -33.593 11.465 1.00 65.50 206 ASP A O 1
ATOM 1636 N N . LYS A 1 207 ? -14.907 -32.489 12.133 1.00 57.84 207 LYS A N 1
ATOM 1637 C CA . LYS A 1 207 ? -15.233 -33.483 13.151 1.00 57.84 207 LYS A CA 1
ATOM 1638 C C . LYS A 1 207 ? -15.461 -34.774 12.377 1.00 57.84 207 LYS A C 1
ATOM 1640 O O . LYS A 1 207 ? -16.390 -34.829 11.574 1.00 57.84 207 LYS A O 1
ATOM 1645 N N . LYS A 1 208 ? -14.584 -35.767 12.569 1.00 57.00 208 LYS A N 1
ATOM 1646 C CA . LYS A 1 208 ? -14.823 -37.108 12.035 1.00 57.00 208 LYS A CA 1
ATOM 1647 C C . LYS A 1 208 ? -16.263 -37.488 12.416 1.00 57.00 208 LYS A C 1
ATOM 1649 O O . LYS A 1 208 ? -16.605 -37.271 13.584 1.00 57.00 208 LYS A O 1
ATOM 1654 N N . PRO A 1 209 ? -17.084 -37.935 11.450 1.00 59.75 209 PRO A N 1
ATOM 1655 C CA . PRO A 1 209 ? -18.458 -38.340 11.717 1.00 59.75 209 PRO A CA 1
ATOM 1656 C C . PRO A 1 209 ? -18.525 -39.430 12.789 1.00 59.75 209 PRO A C 1
ATOM 1658 O O . PRO A 1 209 ? -17.553 -40.217 12.900 1.00 59.75 209 PRO A O 1
#

InterPro domains:
  IPR001547 Glycoside hydrolase, family 5 [PF00150] (23-156)
  IPR017853 Glycoside hydrolase superfamily [SSF51445] (5-183)

Secondary structure (DSSP, 8-state):
-TTT-TT--EEE--B--SEEEEEETTEEEEEEPPTTTB-GGGGTS----SSTT-EEE--EEE-TTT---GGGBSS-GGG--BPPHHHHHHHHHHHHHHHTGGGTTSSSEEEEEEEE--SSS--STT-HHHHHHHHHHHHHHHTT-SEEEES-S-TT-EEEESSSSEEEEE--SB-TTSSSB-HHHHHHHGGGGGSTT--PPPP------

Sequence (209 aa):
MLSVCPQWVGFVEGINGGPQTGIIDGKSWVYYNWWGGGLQGAATKAVEFNVPHKLVYSPHYYTTAVSPQDYFYDGKWQLMVELSDDRLRTRVADSMYAMFGFLAGNDAAMVMGEFGGLYTNDKHPLLTTRRTTDFVVESLVKAKYAGAYMWSLNPESAYQFNPITPGSYTEGLLLDDWLTPNKPFLKGMEGLNMLPNLRLFPCFLDKKP

Radius of gyration: 18.04 Å; chains: 1; bounding box: 46×58×42 Å